Protein AF-A0A1S3X8V3-F1 (afdb_monomer)

Foldseek 3Di:
DVQADPDRLVSLLVVCVVPNQWDWDDDDPAIEIEHQALVLLCCCCPVVVVQFVAFADDDDPVPPVDPPPVPVVVVCVPVQQLVQLLVLLVVQCVVPVPLVVVQVVLLCVQVNPDPDQDDPVSLVSRQLLLLSSQLSCLQRQSPQKDKTFGQAWDAGPNDTDHHRHIYIYGLNSLSQPCVLDPVSNDRDSCVRVPLDPDDPDPPVVSVVNVVSVCSSRASQHDDPRGNPCPVVSSVVSSSVSSD

pLDDT: mean 78.42, std 15.74, range [34.38, 95.75]

Organism: Nicotiana tabacum (NCBI:txid4097)

Solvent-accessible surface area (backbone atoms only — not comparable to full-atom values): 13987 Å² total; per-residue (Å²): 120,91,77,57,58,100,50,59,60,62,26,50,43,58,46,25,76,74,72,40,43,66,42,78,46,73,62,84,96,45,60,35,38,38,39,38,41,37,69,62,48,33,47,44,57,65,78,36,33,80,41,44,64,42,67,63,83,86,78,63,84,87,72,61,77,68,80,63,66,69,62,69,60,53,52,52,63,52,53,52,39,51,50,51,38,48,53,49,40,51,53,52,35,69,76,31,63,70,56,41,54,54,44,50,54,51,47,48,68,71,68,38,94,54,101,62,81,83,47,74,73,52,57,74,73,36,64,62,56,54,17,42,54,52,43,34,33,40,72,49,33,71,64,33,65,46,68,22,14,29,69,50,69,46,73,55,98,91,40,79,43,50,51,70,37,32,35,35,39,27,46,50,35,20,37,38,33,66,92,80,32,82,66,35,90,55,95,57,35,69,73,65,72,59,85,83,79,80,66,103,55,57,71,68,57,51,50,49,50,52,52,52,46,50,48,30,52,48,70,46,52,55,72,102,68,35,49,90,54,46,67,59,50,52,51,51,52,55,52,66,76,72,108

Sequence (243 aa):
MYLLGSVLHQSFQKLALRYGPFMLIRAGASSSYIVSNGAITKEIFKTNDINFAARPEFGSSEYQITKTPCFPLWTIARTDTTSVALQWALAELLNHPKAIKKLQQEIDRIVGVKNRLAEDLDIQNLPYLQAVVKETLRLHPSLPLVFRKCREDCEINGYKILKDSRLVVNLYAVNRDSNVWADADDFVPKRYLNLNENLAIEPDELEAIKEDQNFCYMPFGGRRRGCPGAGLAAAVLHRTLVQ

Structure (mmCIF, N/CA/C/O backbone):
data_AF-A0A1S3X8V3-F1
#
_entry.id   AF-A0A1S3X8V3-F1
#
loop_
_atom_site.group_PDB
_atom_site.id
_atom_site.type_symbol
_atom_site.label_atom_id
_atom_site.label_alt_id
_atom_site.label_comp_id
_atom_site.label_asym_id
_atom_site.label_entity_id
_atom_site.label_seq_id
_atom_site.pdbx_PDB_ins_code
_atom_site.Cartn_x
_atom_site.Cartn_y
_atom_site.Cartn_z
_atom_site.occupancy
_atom_site.B_iso_or_equiv
_atom_site.auth_seq_id
_atom_site.auth_comp_id
_atom_site.auth_asym_id
_atom_site.auth_atom_id
_atom_site.pdbx_PDB_model_num
ATOM 1 N N . MET A 1 1 ? -4.986 -0.748 -27.495 1.00 51.94 1 MET A N 1
ATOM 2 C CA . MET A 1 1 ? -5.512 -0.082 -26.280 1.00 51.94 1 MET A CA 1
ATOM 3 C C . MET A 1 1 ? -6.647 -0.864 -25.594 1.00 51.94 1 MET A C 1
ATOM 5 O O . MET A 1 1 ? -7.027 -0.485 -24.502 1.00 51.94 1 MET A O 1
ATOM 9 N N . TYR A 1 2 ? -7.127 -1.987 -26.154 1.00 56.38 2 TYR A N 1
ATOM 10 C CA . TYR A 1 2 ? -8.245 -2.793 -25.619 1.00 56.38 2 TYR A CA 1
ATOM 11 C C . TYR A 1 2 ? -7.952 -3.574 -24.318 1.00 56.38 2 TYR A C 1
ATOM 13 O O . TYR A 1 2 ? -8.862 -4.142 -23.729 1.00 56.38 2 TYR A O 1
ATOM 21 N N . LEU A 1 3 ? -6.689 -3.626 -23.877 1.00 62.12 3 LEU A N 1
ATOM 22 C CA . LEU A 1 3 ? -6.262 -4.351 -22.670 1.00 62.12 3 LEU A CA 1
ATOM 23 C C . LEU A 1 3 ? -6.292 -3.496 -21.391 1.00 62.12 3 LEU A C 1
ATOM 25 O O . LEU A 1 3 ? -6.103 -4.029 -20.300 1.00 62.12 3 LEU A O 1
ATOM 29 N N . LEU A 1 4 ? -6.489 -2.180 -21.515 1.00 67.75 4 LEU A N 1
ATOM 30 C CA . LEU A 1 4 ? -6.567 -1.261 -20.381 1.00 67.75 4 LEU A CA 1
ATOM 31 C C . LEU A 1 4 ? -8.036 -0.898 -20.152 1.00 67.75 4 LEU A C 1
ATOM 33 O O . LEU A 1 4 ? -8.667 -0.307 -21.023 1.00 67.75 4 LEU A O 1
ATOM 37 N N . GLY A 1 5 ? -8.578 -1.294 -19.000 1.00 69.62 5 GLY A N 1
ATOM 38 C CA . GLY A 1 5 ? -9.917 -0.907 -18.560 1.00 69.62 5 GLY A CA 1
ATOM 39 C C . GLY A 1 5 ? -9.956 0.512 -17.984 1.00 69.62 5 GLY A C 1
ATOM 40 O O . GLY A 1 5 ? -8.964 1.239 -18.014 1.00 69.62 5 GLY A O 1
ATOM 41 N N . SER A 1 6 ? -11.097 0.889 -17.399 1.00 70.62 6 SER A N 1
ATOM 42 C CA . SER A 1 6 ? -11.305 2.205 -16.765 1.00 70.62 6 SER A CA 1
ATOM 43 C C . SER A 1 6 ? -10.363 2.474 -15.586 1.00 70.62 6 SER A C 1
ATOM 45 O O . SER A 1 6 ? -10.045 3.624 -15.295 1.00 70.62 6 SER A O 1
ATOM 47 N N . VAL A 1 7 ? -9.883 1.414 -14.928 1.00 83.06 7 VAL A N 1
ATOM 48 C CA . VAL A 1 7 ? -8.973 1.492 -13.783 1.00 83.06 7 VAL A CA 1
ATOM 49 C C . VAL A 1 7 ? -7.609 0.902 -14.155 1.00 83.06 7 VAL A C 1
ATOM 51 O O . VAL A 1 7 ? -7.450 -0.314 -14.318 1.00 83.06 7 VAL A O 1
ATOM 54 N N . LEU A 1 8 ? -6.598 1.770 -14.281 1.00 84.56 8 LEU A N 1
ATOM 55 C CA . LEU A 1 8 ? -5.267 1.395 -14.781 1.00 84.56 8 LEU A CA 1
ATOM 56 C C . LEU A 1 8 ? -4.536 0.392 -13.879 1.00 84.56 8 LEU A C 1
ATOM 58 O O . LEU A 1 8 ? -4.004 -0.593 -14.381 1.00 84.56 8 LEU A O 1
ATOM 62 N N . HIS A 1 9 ? -4.535 0.593 -12.559 1.00 86.00 9 HIS A N 1
ATOM 63 C CA . HIS A 1 9 ? -3.802 -0.279 -11.630 1.00 86.00 9 HIS A CA 1
ATOM 64 C C . HIS A 1 9 ? -4.358 -1.711 -11.582 1.00 86.00 9 HIS A C 1
ATOM 66 O O . HIS A 1 9 ? -3.588 -2.670 -11.557 1.00 86.00 9 HIS A O 1
ATOM 72 N N . GLN A 1 10 ? -5.683 -1.872 -11.666 1.00 89.00 10 GLN A N 1
ATOM 73 C CA . GLN A 1 10 ? -6.326 -3.187 -11.767 1.00 89.00 10 GLN A CA 1
ATOM 74 C C . GLN A 1 10 ? -6.045 -3.847 -13.120 1.00 89.00 10 GLN A C 1
ATOM 76 O O . GLN A 1 10 ? -5.829 -5.053 -13.194 1.00 89.00 10 GLN A O 1
ATOM 81 N N . SER A 1 11 ? -6.011 -3.060 -14.198 1.00 88.06 11 SER A N 1
ATOM 82 C CA . SER A 1 11 ? -5.664 -3.568 -15.530 1.00 88.06 11 SER A CA 1
ATOM 83 C C . SER A 1 11 ? -4.220 -4.069 -15.571 1.00 88.06 11 SER A C 1
ATOM 85 O O . SER A 1 11 ? -3.959 -5.159 -16.073 1.00 88.06 11 SER A O 1
ATOM 87 N N . PHE A 1 12 ? -3.286 -3.319 -14.980 1.00 89.56 12 PHE A N 1
ATOM 88 C CA . PHE A 1 12 ? -1.898 -3.752 -14.835 1.00 89.56 12 PHE A CA 1
ATOM 89 C C . PHE A 1 12 ? -1.764 -4.997 -13.966 1.00 89.56 12 PHE A C 1
ATOM 91 O O . PHE A 1 12 ? -0.987 -5.871 -14.328 1.00 89.56 12 PHE A O 1
ATOM 98 N N . GLN A 1 13 ? -2.556 -5.130 -12.897 1.00 87.94 13 GLN A N 1
ATOM 99 C CA . GLN A 1 13 ? -2.567 -6.354 -12.095 1.00 87.94 13 GLN A CA 1
ATOM 100 C C . GLN A 1 13 ? -3.059 -7.565 -12.900 1.00 87.94 13 GLN A C 1
ATOM 102 O O . GLN A 1 13 ? -2.424 -8.615 -12.896 1.00 87.94 13 GLN A O 1
ATOM 107 N N . LYS A 1 14 ? -4.145 -7.420 -13.670 1.00 88.31 14 LYS A N 1
ATOM 108 C CA . LYS A 1 14 ? -4.643 -8.490 -14.557 1.00 88.31 14 LYS A CA 1
ATOM 109 C C . LYS A 1 14 ? -3.610 -8.901 -15.607 1.00 88.31 14 LYS A C 1
ATOM 111 O O . LYS A 1 14 ? -3.472 -10.080 -15.916 1.00 88.31 14 LYS A O 1
ATOM 116 N N . LEU A 1 15 ? -2.885 -7.931 -16.160 1.00 88.38 15 LEU A N 1
ATOM 117 C CA . LEU A 1 15 ? -1.805 -8.189 -17.108 1.00 88.38 15 LEU A CA 1
ATOM 118 C C . LEU A 1 15 ? -0.600 -8.854 -16.435 1.00 88.38 15 LEU A C 1
ATOM 120 O O . LEU A 1 15 ? -0.042 -9.781 -17.016 1.00 88.38 15 LEU A O 1
ATOM 124 N N . ALA A 1 16 ? -0.251 -8.448 -15.213 1.00 88.62 16 ALA A N 1
ATOM 125 C CA . ALA A 1 16 ? 0.820 -9.058 -14.432 1.00 88.62 16 ALA A CA 1
ATOM 126 C C . ALA A 1 16 ? 0.554 -10.546 -14.157 1.00 88.62 16 ALA A C 1
ATOM 128 O O . ALA A 1 16 ? 1.454 -11.369 -14.297 1.00 88.62 16 ALA A O 1
ATOM 129 N N . LEU A 1 17 ? -0.699 -10.911 -13.868 1.00 87.31 17 LEU A N 1
ATOM 130 C CA . LEU A 1 17 ? -1.106 -12.311 -13.704 1.00 87.31 17 LEU A CA 1
ATOM 131 C C . LEU A 1 17 ? -0.986 -13.135 -14.999 1.00 87.31 17 LEU A C 1
ATOM 133 O O . LEU A 1 17 ? -0.823 -14.349 -14.933 1.00 87.31 17 LEU A O 1
ATOM 137 N N . ARG A 1 18 ? -1.065 -12.501 -16.178 1.00 88.12 18 ARG A N 1
ATOM 138 C CA . ARG A 1 18 ? -1.019 -13.190 -17.480 1.00 88.12 18 ARG A CA 1
ATOM 139 C C . ARG A 1 18 ? 0.381 -13.264 -18.090 1.00 88.12 18 ARG A C 1
ATOM 141 O O . ARG A 1 18 ? 0.707 -14.265 -18.718 1.00 88.12 18 ARG A O 1
ATOM 148 N N . TYR A 1 19 ? 1.164 -12.196 -17.970 1.00 87.56 19 TYR A N 1
ATOM 149 C CA . TYR A 1 19 ? 2.459 -12.039 -18.644 1.00 87.56 19 TYR A CA 1
ATOM 150 C C . TYR A 1 19 ? 3.653 -12.036 -17.683 1.00 87.56 19 TYR A C 1
ATOM 152 O O . TYR A 1 19 ? 4.794 -12.049 -18.135 1.00 87.56 19 TYR A O 1
ATOM 160 N N . GLY A 1 20 ? 3.398 -12.037 -16.375 1.00 88.25 20 GLY A N 1
ATOM 161 C CA . GLY A 1 20 ? 4.413 -11.963 -15.335 1.00 88.25 20 GLY A CA 1
ATOM 162 C C . GLY A 1 20 ? 4.463 -10.592 -14.647 1.00 88.25 20 GLY A C 1
ATOM 163 O O . GLY A 1 20 ? 4.024 -9.580 -15.200 1.00 88.25 20 GLY A O 1
ATOM 164 N N . PRO A 1 21 ? 5.008 -10.533 -13.420 1.00 86.25 21 PRO A N 1
ATOM 165 C CA . PRO A 1 21 ? 4.928 -9.347 -12.569 1.00 86.25 21 PRO A CA 1
ATOM 166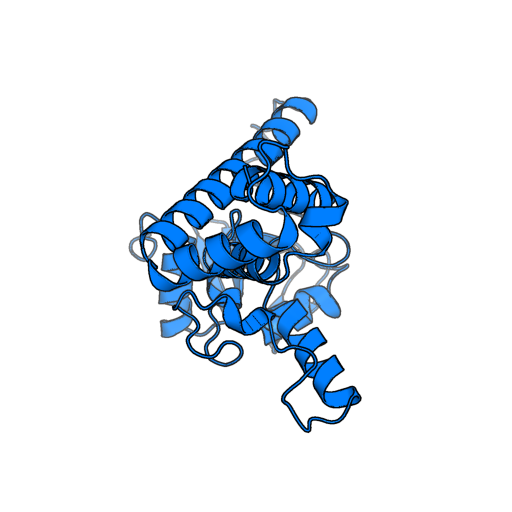 C C . PRO A 1 21 ? 5.877 -8.207 -12.959 1.00 86.25 21 PRO A C 1
ATOM 168 O O . PRO A 1 21 ? 5.752 -7.103 -12.423 1.00 86.25 21 PRO A O 1
ATOM 171 N N . PHE A 1 22 ? 6.817 -8.463 -13.869 1.00 90.12 22 PHE A N 1
ATOM 172 C CA . PHE A 1 22 ? 7.683 -7.459 -14.471 1.00 90.12 22 PHE A CA 1
ATOM 173 C C . PHE A 1 22 ? 7.534 -7.521 -15.985 1.00 90.12 22 PHE A C 1
ATOM 175 O O . PHE A 1 22 ? 7.884 -8.522 -16.606 1.00 90.12 22 PHE A O 1
ATOM 182 N N . MET A 1 23 ? 6.977 -6.467 -16.575 1.00 90.62 23 MET A N 1
ATOM 183 C CA . MET A 1 23 ? 6.656 -6.445 -18.002 1.00 90.62 23 MET A CA 1
ATOM 184 C C . MET A 1 23 ? 6.886 -5.067 -18.611 1.00 90.62 23 MET A C 1
ATOM 186 O O . MET A 1 23 ? 6.734 -4.041 -17.948 1.00 90.62 23 MET A O 1
ATOM 190 N N . LEU A 1 24 ? 7.206 -5.038 -19.902 1.00 88.44 24 LEU A N 1
ATOM 191 C CA . LEU A 1 24 ? 7.303 -3.807 -20.675 1.00 88.44 24 LEU A CA 1
ATOM 192 C C . LEU A 1 24 ? 5.991 -3.560 -21.425 1.00 88.44 24 LEU A C 1
ATOM 194 O O . LEU A 1 24 ? 5.581 -4.368 -22.255 1.00 88.44 24 LEU A O 1
ATOM 198 N N . ILE A 1 25 ? 5.363 -2.409 -21.183 1.00 87.12 25 ILE A N 1
ATOM 199 C CA . ILE A 1 25 ? 4.205 -1.952 -21.954 1.00 87.12 25 ILE A CA 1
ATOM 200 C C . ILE A 1 25 ? 4.603 -0.778 -22.840 1.00 87.12 25 ILE A C 1
ATOM 202 O O . ILE A 1 25 ? 5.182 0.211 -22.390 1.00 87.12 25 ILE A O 1
ATOM 206 N N . ARG A 1 26 ? 4.232 -0.874 -24.119 1.00 81.12 26 ARG A N 1
ATOM 207 C CA . ARG A 1 26 ? 4.343 0.218 -25.089 1.00 81.12 26 ARG A CA 1
ATOM 208 C C . ARG A 1 26 ? 2.971 0.863 -25.255 1.00 81.12 26 ARG A C 1
ATOM 210 O O . ARG A 1 26 ? 2.029 0.226 -25.724 1.00 81.12 26 ARG A O 1
ATOM 217 N N . ALA A 1 27 ? 2.857 2.120 -24.846 1.00 71.31 27 ALA A N 1
ATOM 218 C CA . ALA A 1 27 ? 1.667 2.944 -25.005 1.00 71.31 27 ALA A CA 1
ATOM 219 C C . ALA A 1 27 ? 1.985 4.078 -25.991 1.00 71.31 27 ALA A C 1
ATOM 221 O O . ALA A 1 27 ? 2.546 5.113 -25.622 1.00 71.31 27 ALA A O 1
ATOM 222 N N . GLY A 1 28 ? 1.670 3.856 -27.270 1.00 73.19 28 GLY A N 1
ATOM 223 C CA . GLY A 1 28 ? 2.046 4.769 -28.353 1.00 73.19 28 GLY A CA 1
ATOM 224 C C . GLY A 1 28 ? 3.568 4.881 -28.490 1.00 73.19 28 GLY A C 1
ATOM 225 O O . GLY A 1 28 ? 4.260 3.868 -28.549 1.00 73.19 28 GLY A O 1
ATOM 226 N N . ALA A 1 29 ? 4.088 6.112 -28.504 1.00 69.06 29 ALA A N 1
ATOM 227 C CA . ALA A 1 29 ? 5.526 6.392 -28.589 1.00 69.06 29 ALA A CA 1
ATOM 228 C C . ALA A 1 29 ? 6.281 6.206 -27.256 1.00 69.06 29 ALA A C 1
ATOM 230 O O . ALA A 1 29 ? 7.505 6.285 -27.217 1.00 69.06 29 ALA A O 1
ATOM 231 N N . SER A 1 30 ? 5.569 5.977 -26.148 1.00 69.56 30 SER A N 1
ATOM 232 C CA . SER A 1 30 ? 6.168 5.813 -24.823 1.00 69.56 30 SER A CA 1
ATOM 233 C C . SER A 1 30 ? 6.249 4.340 -24.430 1.00 69.56 30 SER A C 1
ATOM 235 O O . SER A 1 30 ? 5.272 3.603 -24.552 1.00 69.56 30 SER A O 1
ATOM 237 N N . SER A 1 31 ? 7.402 3.919 -23.913 1.00 80.50 31 SER A N 1
ATOM 238 C CA . SER A 1 31 ? 7.597 2.585 -23.331 1.00 80.50 31 SER A CA 1
ATOM 239 C C . SER A 1 31 ? 7.782 2.718 -21.819 1.00 80.50 31 SER A C 1
ATOM 241 O O . SER A 1 31 ? 8.529 3.587 -21.365 1.00 80.50 31 SER A O 1
ATOM 243 N N . SER A 1 32 ? 7.084 1.883 -21.052 1.00 87.50 32 SER A N 1
ATOM 244 C CA . SER A 1 32 ? 7.118 1.885 -19.591 1.00 87.50 32 SER A CA 1
ATOM 245 C C . SER A 1 32 ? 7.248 0.461 -19.061 1.00 87.50 32 SER A C 1
ATOM 247 O O . SER A 1 32 ? 6.487 -0.421 -19.457 1.00 87.50 32 SER A O 1
ATOM 249 N N . TYR A 1 33 ? 8.174 0.251 -18.133 1.00 90.62 33 TYR A N 1
ATOM 250 C CA . TYR A 1 33 ? 8.280 -0.981 -17.359 1.00 90.62 33 TYR A CA 1
ATOM 251 C C . TYR A 1 33 ? 7.273 -0.948 -16.215 1.00 90.62 33 TYR A C 1
ATOM 253 O O . TYR A 1 33 ? 7.178 0.052 -15.506 1.00 90.62 33 TYR A O 1
ATOM 261 N N . ILE A 1 34 ? 6.518 -2.022 -16.035 1.00 91.25 34 ILE A N 1
ATOM 262 C CA . ILE A 1 34 ? 5.542 -2.170 -14.960 1.00 91.25 34 ILE A CA 1
ATOM 263 C C . ILE A 1 34 ? 6.048 -3.216 -13.986 1.00 91.25 34 ILE A C 1
ATOM 265 O O . ILE A 1 34 ? 6.407 -4.320 -14.389 1.00 91.25 34 ILE A O 1
ATOM 269 N N . VAL A 1 35 ? 6.036 -2.853 -12.709 1.00 90.50 35 VAL A N 1
ATOM 270 C CA . VAL A 1 35 ? 6.466 -3.686 -11.588 1.00 90.50 35 VAL A CA 1
ATOM 271 C C . VAL A 1 35 ? 5.259 -3.925 -10.697 1.00 90.50 35 VAL A C 1
ATOM 273 O O . VAL A 1 35 ? 4.663 -2.970 -10.203 1.00 90.50 35 VAL A O 1
ATOM 276 N N . SER A 1 36 ? 4.893 -5.186 -10.497 1.00 89.44 36 SER A N 1
ATOM 277 C CA . SER A 1 36 ? 3.747 -5.595 -9.671 1.00 89.44 36 SER A CA 1
ATOM 278 C C . SER A 1 36 ? 4.121 -6.644 -8.613 1.00 89.44 36 SER A C 1
ATOM 280 O O . SER A 1 36 ? 3.243 -7.332 -8.114 1.00 89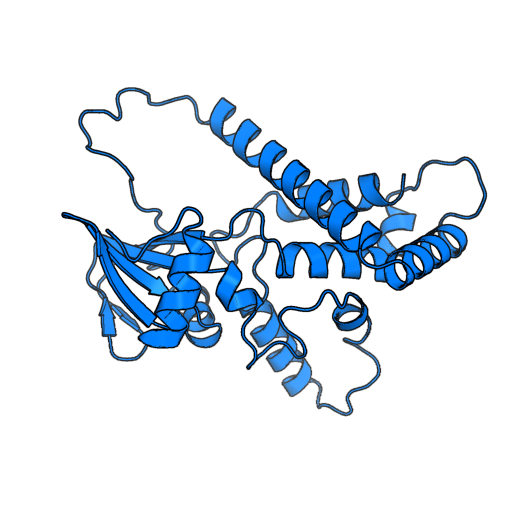.44 36 SER A O 1
ATOM 282 N N . ASN A 1 37 ? 5.409 -6.785 -8.275 1.00 86.81 37 ASN A N 1
ATOM 283 C CA . ASN A 1 37 ? 5.904 -7.752 -7.286 1.00 86.81 37 ASN A CA 1
ATOM 284 C C . ASN A 1 37 ? 6.758 -7.079 -6.201 1.00 86.81 37 ASN A C 1
ATOM 286 O O . ASN A 1 37 ? 7.515 -6.144 -6.488 1.00 86.81 37 ASN A O 1
ATOM 290 N N . GLY A 1 38 ? 6.626 -7.565 -4.963 1.00 80.69 38 GLY A N 1
ATOM 291 C CA . GLY A 1 38 ? 7.307 -7.019 -3.787 1.00 80.69 38 GLY A CA 1
ATOM 292 C C . GLY A 1 38 ? 8.833 -7.139 -3.821 1.00 80.69 38 GLY A C 1
ATOM 293 O O . GLY A 1 38 ? 9.520 -6.169 -3.507 1.00 80.69 38 GLY A O 1
ATOM 294 N N . ALA A 1 39 ? 9.381 -8.266 -4.286 1.00 82.38 39 ALA A N 1
ATOM 295 C CA . ALA A 1 39 ? 10.828 -8.500 -4.330 1.00 82.38 39 ALA A CA 1
ATOM 296 C C . ALA A 1 39 ? 11.539 -7.560 -5.319 1.00 82.38 39 ALA A C 1
ATOM 298 O O . ALA A 1 39 ? 12.535 -6.923 -4.977 1.00 82.38 39 ALA A O 1
ATOM 299 N N . ILE A 1 40 ? 10.973 -7.383 -6.516 1.00 84.81 40 ILE A N 1
ATOM 300 C CA . ILE A 1 40 ? 11.517 -6.451 -7.520 1.00 84.81 40 ILE A CA 1
ATOM 301 C C . ILE A 1 40 ? 11.371 -5.004 -7.028 1.00 84.81 40 ILE A C 1
ATOM 303 O O . ILE A 1 40 ? 12.279 -4.186 -7.163 1.00 84.81 40 ILE A O 1
ATOM 307 N N . THR A 1 41 ? 10.241 -4.684 -6.392 1.00 83.88 41 THR A N 1
ATOM 308 C CA . THR A 1 41 ? 10.008 -3.366 -5.781 1.00 83.88 41 THR A CA 1
ATOM 309 C C . THR A 1 41 ? 11.032 -3.067 -4.679 1.00 83.88 41 THR A C 1
ATOM 311 O O . THR A 1 41 ? 11.548 -1.947 -4.606 1.00 83.88 41 THR A O 1
ATOM 314 N N . LYS A 1 42 ? 11.389 -4.071 -3.867 1.00 82.62 42 LYS A N 1
ATOM 315 C CA . LYS A 1 42 ? 12.464 -3.991 -2.872 1.00 82.62 42 LYS A CA 1
ATOM 316 C C . LYS A 1 42 ? 13.807 -3.706 -3.534 1.00 82.62 42 LYS A C 1
ATOM 318 O O . LYS A 1 42 ? 14.495 -2.792 -3.096 1.00 82.62 42 LYS A O 1
ATOM 323 N N . GLU A 1 43 ? 14.166 -4.410 -4.601 1.00 84.62 43 GLU A N 1
ATOM 324 C CA . GLU A 1 43 ? 15.417 -4.173 -5.336 1.00 84.62 43 GLU A CA 1
ATOM 325 C C . GLU A 1 43 ? 15.498 -2.739 -5.895 1.00 84.62 43 GLU A C 1
ATOM 327 O O . GLU A 1 43 ? 16.501 -2.042 -5.713 1.00 84.62 43 GLU A O 1
ATOM 332 N N . ILE A 1 44 ? 14.409 -2.251 -6.499 1.00 84.12 44 ILE A N 1
ATOM 333 C CA . ILE A 1 44 ? 14.316 -0.895 -7.058 1.00 84.12 44 ILE A CA 1
ATOM 334 C C . ILE A 1 44 ? 14.506 0.169 -5.977 1.00 84.12 44 ILE A C 1
ATOM 336 O O . ILE A 1 44 ? 15.302 1.090 -6.155 1.00 84.12 44 ILE A O 1
ATOM 340 N N . PHE A 1 45 ? 13.773 0.070 -4.865 1.00 80.81 45 PHE A N 1
ATOM 341 C CA . PHE A 1 45 ? 13.778 1.104 -3.828 1.00 80.81 45 PHE A CA 1
ATOM 342 C C . PHE A 1 45 ? 14.868 0.926 -2.768 1.00 80.81 45 PHE A C 1
ATOM 344 O O . PHE A 1 45 ? 15.135 1.872 -2.036 1.00 80.81 45 PHE A O 1
ATOM 351 N N . LYS A 1 46 ? 15.497 -0.247 -2.634 1.00 80.75 46 LYS A N 1
ATOM 352 C CA . LYS A 1 46 ? 16.610 -0.473 -1.695 1.00 80.75 46 LYS A CA 1
ATOM 353 C C . LYS A 1 46 ? 17.951 -0.276 -2.392 1.00 80.75 46 LYS A C 1
ATOM 355 O O . LYS A 1 46 ? 18.729 0.569 -1.961 1.00 80.75 46 LYS A O 1
ATOM 360 N N . THR A 1 47 ? 18.193 -1.016 -3.470 1.00 82.81 47 THR A N 1
ATOM 361 C CA . THR A 1 47 ? 19.496 -1.064 -4.147 1.00 82.81 47 THR A CA 1
ATOM 362 C C . THR A 1 47 ? 19.650 0.081 -5.142 1.00 82.81 47 THR A C 1
ATOM 364 O O . THR A 1 47 ? 20.688 0.735 -5.182 1.00 82.81 47 THR A O 1
ATOM 367 N N . ASN A 1 48 ? 18.594 0.384 -5.900 1.00 82.25 48 ASN A N 1
ATOM 368 C CA . ASN A 1 48 ? 18.642 1.345 -7.004 1.00 82.25 48 ASN A CA 1
ATOM 369 C C . ASN A 1 48 ? 17.904 2.674 -6.721 1.00 82.25 48 ASN A C 1
ATOM 371 O O . ASN A 1 48 ? 17.574 3.408 -7.655 1.00 82.25 48 ASN A O 1
ATOM 375 N N . ASP A 1 49 ? 17.675 3.035 -5.450 1.00 82.19 49 ASP A N 1
ATOM 376 C CA . ASP A 1 49 ? 16.865 4.211 -5.061 1.00 82.19 49 ASP A CA 1
ATOM 377 C C . ASP A 1 49 ? 17.339 5.515 -5.725 1.00 82.19 49 ASP A C 1
ATOM 379 O O . ASP A 1 49 ? 16.534 6.318 -6.196 1.00 82.19 49 ASP A O 1
ATOM 383 N N . ILE A 1 50 ? 18.659 5.719 -5.815 1.00 84.19 50 ILE A N 1
ATOM 384 C CA . ILE A 1 50 ? 19.253 6.915 -6.435 1.00 84.19 50 ILE A CA 1
ATOM 385 C C . ILE A 1 50 ? 18.952 6.962 -7.937 1.00 84.19 50 ILE A C 1
ATOM 387 O O . ILE A 1 50 ? 18.633 8.035 -8.466 1.00 84.19 50 ILE A O 1
ATOM 391 N N . ASN A 1 51 ? 19.023 5.811 -8.608 1.00 85.69 51 ASN A N 1
ATOM 392 C CA . ASN A 1 51 ? 18.787 5.708 -10.042 1.00 85.69 51 ASN A CA 1
ATOM 393 C C . ASN A 1 51 ? 17.307 5.944 -10.383 1.00 85.69 51 ASN A C 1
ATOM 395 O O . ASN A 1 51 ? 16.986 6.602 -11.370 1.00 85.69 51 ASN A O 1
ATOM 399 N N . PHE A 1 52 ? 16.399 5.513 -9.505 1.00 84.06 52 PHE A N 1
ATOM 400 C CA . PHE A 1 52 ? 14.957 5.713 -9.654 1.00 84.06 52 PHE A CA 1
ATOM 401 C C . PHE A 1 52 ? 14.413 6.891 -8.847 1.00 84.06 52 PHE A C 1
ATOM 403 O O . PHE A 1 52 ? 13.208 6.992 -8.645 1.00 84.06 52 PHE A O 1
ATOM 410 N N . ALA A 1 53 ? 15.250 7.832 -8.409 1.00 81.25 53 ALA A N 1
ATOM 411 C CA . ALA A 1 53 ? 14.771 8.992 -7.663 1.00 81.25 53 ALA A CA 1
ATOM 412 C C . ALA A 1 53 ? 14.039 10.013 -8.554 1.00 81.25 53 ALA A C 1
ATOM 414 O O . ALA A 1 53 ? 13.329 10.874 -8.027 1.00 81.25 53 ALA A O 1
ATOM 415 N N . ALA A 1 54 ? 14.217 9.986 -9.877 1.00 81.69 54 ALA A N 1
ATOM 416 C CA . ALA A 1 54 ? 13.604 10.951 -10.790 1.00 81.69 54 ALA A CA 1
ATOM 417 C C . ALA A 1 54 ? 12.129 10.613 -11.084 1.00 81.69 54 ALA A C 1
ATOM 419 O O . ALA A 1 54 ? 11.737 9.445 -11.125 1.00 81.69 54 ALA A O 1
ATOM 420 N N . ARG A 1 55 ? 11.295 11.640 -11.299 1.00 78.00 55 ARG A N 1
ATOM 421 C CA . ARG A 1 55 ? 9.915 11.476 -11.788 1.00 78.00 55 ARG A CA 1
ATOM 422 C C . ARG A 1 55 ? 9.893 11.677 -13.305 1.00 78.00 55 ARG A C 1
ATOM 424 O O . ARG A 1 55 ? 10.607 12.553 -13.789 1.00 78.00 55 ARG A O 1
ATOM 431 N N . PRO A 1 56 ? 9.110 10.891 -14.057 1.00 75.00 56 PRO A N 1
ATOM 432 C CA . PRO A 1 56 ? 8.955 11.130 -15.479 1.00 75.00 56 PRO A CA 1
ATOM 433 C C . PRO A 1 56 ? 8.123 12.389 -15.721 1.00 75.00 56 PRO A C 1
ATOM 435 O O . PRO A 1 56 ? 7.181 12.681 -14.985 1.00 75.00 56 PRO A O 1
ATOM 438 N N . GLU A 1 57 ? 8.469 13.109 -16.778 1.00 69.88 57 GLU A N 1
ATOM 439 C CA . GLU A 1 57 ? 7.662 14.208 -17.291 1.00 69.88 57 GLU A CA 1
ATOM 440 C C . GLU A 1 57 ? 6.557 13.636 -18.184 1.00 69.88 57 GLU A C 1
ATOM 442 O O . GLU A 1 57 ? 6.814 12.807 -19.069 1.00 69.88 57 GLU A O 1
ATOM 447 N N . PHE A 1 58 ? 5.319 14.048 -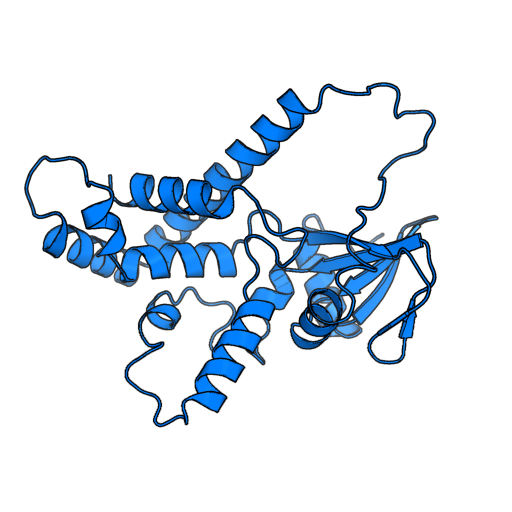17.912 1.00 62.38 58 PHE A N 1
ATOM 448 C CA . PHE A 1 58 ? 4.139 13.700 -18.696 1.00 62.38 58 PHE A CA 1
ATOM 449 C C . PHE A 1 58 ? 3.714 14.929 -19.510 1.00 62.38 58 PHE A C 1
ATOM 451 O O . PHE A 1 58 ? 3.386 15.957 -18.924 1.00 62.38 58 PHE A O 1
ATOM 458 N N . GLY A 1 59 ? 3.736 14.824 -20.843 1.00 52.81 59 GLY A N 1
ATOM 459 C CA . GLY A 1 59 ? 3.380 15.904 -21.778 1.00 52.81 59 GLY A CA 1
ATOM 460 C C . GLY A 1 59 ? 4.512 16.257 -22.751 1.00 52.81 59 GLY A C 1
ATOM 461 O O . GLY A 1 59 ? 5.661 15.880 -22.528 1.00 52.81 59 GLY A O 1
ATOM 462 N N . SER A 1 60 ? 4.187 16.945 -23.850 1.00 42.75 60 SER A N 1
ATOM 463 C CA . SER A 1 60 ? 5.179 17.561 -24.738 1.00 42.75 60 SER A CA 1
ATOM 464 C C . SER A 1 60 ? 5.690 18.866 -24.122 1.00 42.75 60 SER A C 1
ATOM 466 O O . SER A 1 60 ? 4.938 19.597 -23.474 1.00 42.75 60 SER A O 1
ATOM 468 N N . SER A 1 61 ? 6.975 19.167 -24.322 1.00 47.69 61 SER A N 1
ATOM 469 C CA . SER A 1 61 ? 7.631 20.370 -23.787 1.00 47.69 61 SER A CA 1
ATOM 470 C C . SER A 1 61 ? 6.946 21.676 -24.215 1.00 47.69 61 SER A C 1
ATOM 472 O O . SER A 1 61 ? 7.041 22.670 -23.505 1.00 47.69 61 SER A O 1
ATOM 474 N N . GLU A 1 62 ? 6.209 21.669 -25.332 1.00 44.62 62 GLU A N 1
ATOM 475 C CA . GLU A 1 62 ? 5.499 22.834 -25.881 1.00 44.62 62 GLU A CA 1
ATOM 476 C C . GLU A 1 62 ? 4.250 23.264 -25.095 1.00 44.62 62 GLU A C 1
ATOM 478 O O . GLU A 1 62 ? 3.834 24.411 -25.221 1.00 44.62 62 GLU A O 1
ATOM 483 N N . TYR A 1 63 ? 3.682 22.411 -24.232 1.00 46.72 63 TYR A N 1
ATOM 484 C CA . TYR A 1 63 ? 2.527 22.772 -23.390 1.00 46.72 63 TYR A CA 1
ATOM 485 C C . TYR A 1 63 ? 2.863 22.916 -21.897 1.00 46.72 63 TYR A C 1
ATOM 487 O O . TYR A 1 63 ? 1.965 23.122 -21.082 1.00 46.72 63 TYR A O 1
ATOM 495 N N . GLN A 1 64 ? 4.145 22.907 -21.509 1.00 45.09 64 GLN A N 1
ATOM 496 C CA . GLN A 1 64 ? 4.579 23.259 -20.145 1.00 45.09 64 GLN A CA 1
ATOM 497 C C . GLN A 1 64 ? 4.549 24.788 -19.885 1.00 45.09 64 GLN A C 1
ATOM 499 O O . GLN A 1 64 ? 5.390 25.331 -19.170 1.00 45.09 64 GLN A O 1
ATOM 504 N N . ILE A 1 65 ? 3.581 25.510 -20.466 1.00 44.25 65 ILE A N 1
ATOM 505 C CA . ILE A 1 65 ? 3.491 26.983 -20.416 1.00 44.25 65 ILE A CA 1
ATOM 506 C C . ILE A 1 65 ? 3.105 27.489 -19.019 1.00 44.25 65 ILE A C 1
ATOM 508 O O . ILE A 1 65 ? 3.428 28.619 -18.659 1.00 44.25 65 ILE A O 1
ATOM 512 N N . THR A 1 66 ? 2.517 26.657 -18.162 1.00 38.84 66 THR A N 1
ATOM 513 C CA . THR A 1 66 ? 2.384 27.009 -16.751 1.00 38.84 66 THR A CA 1
ATOM 514 C C . THR A 1 66 ? 3.511 26.359 -15.957 1.00 38.84 66 THR A C 1
ATOM 516 O O . THR A 1 66 ? 3.413 25.213 -15.517 1.00 38.84 66 THR A O 1
ATOM 519 N N . LYS A 1 67 ? 4.548 27.149 -15.649 1.00 46.94 67 LYS A N 1
ATOM 520 C CA . LYS A 1 67 ? 5.211 27.067 -14.337 1.00 46.94 67 LYS A CA 1
ATOM 521 C C . LYS A 1 67 ? 4.156 27.394 -13.273 1.00 46.94 67 LYS A C 1
ATOM 523 O O . LYS A 1 67 ? 4.183 28.465 -12.674 1.00 46.94 67 LYS A O 1
ATOM 528 N N . THR A 1 68 ? 3.155 26.530 -13.111 1.00 44.62 68 THR A N 1
ATOM 529 C CA . THR A 1 68 ? 2.112 26.701 -12.107 1.00 44.62 68 THR A CA 1
ATOM 530 C C . THR A 1 68 ? 2.849 26.774 -10.780 1.00 44.62 68 THR A C 1
ATOM 532 O O . THR A 1 68 ? 3.664 25.880 -10.517 1.00 44.62 68 THR A O 1
ATOM 535 N N . PRO A 1 69 ? 2.658 27.829 -9.966 1.00 43.84 69 PRO A N 1
ATOM 536 C CA . PRO A 1 69 ? 3.299 27.885 -8.667 1.00 43.84 69 PRO A CA 1
ATOM 537 C C . PRO A 1 69 ? 3.005 26.564 -7.959 1.00 43.84 69 PRO A C 1
ATOM 539 O O . PRO A 1 69 ? 1.883 26.064 -7.976 1.00 43.84 69 PRO A O 1
ATOM 542 N N . CYS A 1 70 ? 4.045 25.960 -7.393 1.00 52.00 70 CYS A N 1
ATOM 543 C CA . CYS A 1 70 ? 4.006 24.638 -6.762 1.00 52.00 70 CYS A CA 1
ATOM 544 C C . CYS A 1 70 ? 2.917 24.529 -5.666 1.00 52.00 70 CYS A C 1
ATOM 546 O O . CYS A 1 70 ? 2.498 23.443 -5.274 1.00 52.00 70 CYS A O 1
ATOM 548 N N . PHE A 1 71 ? 2.447 25.685 -5.190 1.00 44.25 71 PHE A N 1
ATOM 549 C CA . PHE A 1 71 ? 1.569 25.871 -4.049 1.00 44.25 71 PHE A CA 1
ATOM 550 C C . PHE A 1 71 ? 0.162 25.249 -4.218 1.00 44.25 71 PHE A C 1
ATOM 552 O O . PHE A 1 71 ? -0.164 24.368 -3.423 1.00 44.25 71 PHE A O 1
ATOM 559 N N . PRO A 1 72 ? -0.656 25.584 -5.241 1.00 49.06 72 PRO A N 1
ATOM 560 C CA . PRO A 1 72 ? -1.961 24.942 -5.464 1.00 49.06 72 PRO A CA 1
ATOM 561 C C . PRO A 1 72 ? -1.896 23.439 -5.784 1.00 49.06 72 PRO A C 1
ATOM 563 O O . PRO A 1 72 ? -2.811 22.702 -5.430 1.00 49.06 72 PRO A O 1
ATOM 566 N N . LEU A 1 73 ? -0.824 22.939 -6.410 1.00 50.88 73 LEU A N 1
ATOM 567 C CA . LEU A 1 73 ? -0.695 21.500 -6.686 1.00 50.88 73 LEU A CA 1
ATOM 568 C C . LEU A 1 73 ? -0.412 20.695 -5.403 1.00 50.88 73 LEU A C 1
ATOM 570 O O . LEU A 1 73 ? -0.887 19.571 -5.254 1.00 50.88 73 LEU A O 1
ATOM 574 N N . TRP A 1 74 ? 0.345 21.264 -4.460 1.00 50.25 74 TRP A N 1
ATOM 575 C CA . TRP A 1 74 ? 0.649 20.620 -3.178 1.00 50.25 74 TRP A CA 1
ATOM 576 C C . TRP A 1 74 ? -0.539 20.565 -2.222 1.00 50.25 74 TRP A C 1
ATOM 578 O O . TRP A 1 74 ? -0.636 19.611 -1.449 1.00 50.25 74 TRP A O 1
ATOM 588 N N . THR A 1 75 ? -1.430 21.558 -2.251 1.00 51.09 75 THR A N 1
ATOM 589 C CA . THR A 1 75 ? -2.641 21.544 -1.419 1.00 51.09 75 THR A CA 1
ATOM 590 C C . THR A 1 75 ? -3.623 20.483 -1.905 1.00 51.09 75 THR A C 1
ATOM 592 O O . THR A 1 75 ? -4.063 19.674 -1.094 1.00 51.09 75 THR A O 1
ATOM 595 N N . ILE A 1 76 ? -3.860 20.401 -3.218 1.00 51.47 76 ILE A N 1
ATOM 596 C CA . ILE A 1 76 ? -4.736 19.388 -3.832 1.00 51.47 76 ILE A CA 1
ATOM 597 C C . ILE A 1 76 ? -4.183 17.973 -3.600 1.00 51.47 76 ILE A C 1
ATOM 599 O O . ILE A 1 76 ? -4.900 17.088 -3.140 1.00 51.47 76 ILE A O 1
ATOM 603 N N . ALA A 1 77 ? -2.874 17.765 -3.798 1.00 59.91 77 ALA A N 1
ATOM 604 C CA . ALA A 1 77 ? -2.241 16.469 -3.531 1.00 59.91 77 ALA A CA 1
ATOM 605 C C . ALA A 1 77 ? -2.356 16.025 -2.055 1.00 59.91 77 ALA A C 1
ATOM 607 O O . ALA A 1 77 ? -2.332 14.826 -1.763 1.00 59.91 77 ALA A O 1
ATOM 608 N N . ARG A 1 78 ? -2.473 16.977 -1.117 1.00 60.28 78 ARG A N 1
ATOM 609 C CA . ARG A 1 78 ? -2.585 16.705 0.322 1.00 60.28 78 ARG A CA 1
ATOM 610 C C . ARG A 1 78 ? -4.012 16.359 0.740 1.00 60.28 78 ARG A C 1
ATOM 612 O O . ARG A 1 78 ? -4.184 15.395 1.474 1.00 60.28 78 ARG A O 1
ATOM 619 N N . THR A 1 79 ? -5.010 17.131 0.315 1.00 66.00 79 THR A N 1
ATOM 620 C CA . THR A 1 79 ? -6.393 16.963 0.793 1.00 66.00 79 THR A CA 1
ATOM 621 C C . THR A 1 79 ? -7.093 15.771 0.159 1.00 66.00 79 THR A C 1
ATOM 623 O O . THR A 1 79 ? -7.809 15.044 0.849 1.00 66.00 79 THR A O 1
ATOM 626 N N . ASP A 1 80 ? -6.849 15.519 -1.128 1.00 75.25 80 ASP A N 1
ATOM 627 C CA . ASP A 1 80 ? -7.532 14.433 -1.834 1.00 75.25 80 ASP A CA 1
ATOM 628 C C . ASP A 1 80 ? -7.086 13.066 -1.308 1.00 75.25 80 ASP A C 1
ATOM 630 O O . ASP A 1 80 ? -7.903 12.164 -1.139 1.00 75.25 80 ASP A O 1
ATOM 634 N N . THR A 1 81 ? -5.804 12.912 -0.960 1.00 82.75 81 THR A N 1
ATOM 635 C CA . THR A 1 81 ? -5.277 11.622 -0.492 1.00 82.75 81 THR A CA 1
ATOM 636 C C . THR A 1 81 ? -5.806 11.223 0.883 1.00 82.75 81 THR A C 1
ATOM 638 O O . THR A 1 81 ? -6.120 10.045 1.069 1.00 82.75 81 THR A O 1
ATOM 641 N N . THR A 1 82 ? -5.949 12.169 1.822 1.00 86.06 82 THR A N 1
ATOM 642 C CA . THR A 1 82 ? -6.534 11.901 3.148 1.00 86.06 82 THR A CA 1
ATOM 643 C C . THR A 1 82 ? -8.040 11.684 3.071 1.00 86.06 82 THR A C 1
ATOM 645 O O . THR A 1 82 ? -8.545 10.786 3.738 1.00 86.06 82 THR A O 1
ATOM 648 N N . SER A 1 83 ? -8.748 12.452 2.234 1.00 88.19 83 SER A N 1
ATOM 649 C CA . SER A 1 83 ? -10.189 12.277 2.010 1.00 88.19 83 SER A CA 1
ATOM 650 C C . SER A 1 83 ? -10.503 10.887 1.446 1.00 88.19 83 SER A C 1
ATOM 652 O O . SER A 1 83 ? -11.316 10.161 2.014 1.00 88.19 83 SER A O 1
ATOM 654 N N . VAL A 1 84 ? -9.783 10.461 0.400 1.00 89.69 84 VAL A N 1
ATOM 655 C CA . VAL A 1 84 ? -9.933 9.120 -0.193 1.00 89.69 84 VAL A CA 1
ATOM 656 C C . VAL A 1 84 ? -9.601 8.021 0.818 1.00 89.69 84 VAL A C 1
ATOM 658 O O . VAL A 1 84 ? -10.345 7.050 0.930 1.00 89.69 84 VAL A O 1
ATOM 661 N N . ALA A 1 85 ? -8.521 8.170 1.593 1.00 90.31 85 ALA A N 1
ATOM 662 C CA . ALA A 1 85 ? -8.163 7.190 2.619 1.00 90.31 85 ALA A CA 1
ATOM 663 C C . ALA A 1 85 ? -9.243 7.064 3.708 1.00 90.31 85 ALA A C 1
ATOM 665 O O . ALA A 1 85 ? -9.559 5.952 4.126 1.00 90.31 85 ALA A O 1
ATOM 666 N N . LEU A 1 86 ? -9.844 8.180 4.135 1.00 92.50 86 LEU A N 1
ATOM 667 C CA . LEU A 1 86 ? -10.935 8.178 5.110 1.00 92.50 86 LEU A CA 1
ATOM 668 C C . LEU A 1 86 ? -12.205 7.531 4.542 1.00 92.50 86 LEU A C 1
ATOM 670 O O . LEU A 1 86 ? -12.836 6.732 5.229 1.00 92.50 86 LEU A O 1
ATOM 674 N N . GLN A 1 87 ? -12.561 7.837 3.291 1.00 93.44 87 GLN A N 1
ATOM 675 C CA . GLN A 1 87 ? -13.705 7.220 2.611 1.00 93.44 87 GLN A CA 1
ATOM 676 C C . GLN A 1 87 ? -13.575 5.696 2.582 1.00 93.44 87 GLN A C 1
ATOM 678 O O . GLN A 1 87 ? -14.517 4.997 2.953 1.00 93.44 87 GLN A O 1
ATOM 683 N N . TRP A 1 88 ? -12.401 5.182 2.207 1.00 95.00 88 TRP A N 1
ATOM 684 C CA . TRP A 1 88 ? -12.141 3.744 2.222 1.00 95.00 88 TRP A CA 1
ATOM 685 C C . TRP A 1 88 ? -12.114 3.164 3.636 1.00 95.00 88 TRP A C 1
ATOM 687 O O . TRP A 1 88 ? -12.674 2.093 3.841 1.00 95.00 88 TRP A O 1
ATOM 697 N N . ALA A 1 89 ? -11.543 3.867 4.620 1.00 94.69 89 ALA A N 1
ATOM 698 C CA . ALA A 1 89 ? -11.540 3.406 6.011 1.00 94.69 89 ALA A CA 1
ATOM 699 C C . ALA A 1 89 ? -12.970 3.217 6.534 1.00 94.69 89 ALA A C 1
ATOM 701 O O . ALA A 1 89 ? -13.299 2.177 7.101 1.00 94.69 89 ALA A O 1
ATOM 702 N N . LEU A 1 90 ? -13.836 4.206 6.301 1.00 94.56 90 LEU A N 1
ATOM 703 C CA . LEU A 1 90 ? -15.243 4.141 6.685 1.00 94.56 90 LEU A CA 1
ATOM 704 C C . LEU A 1 90 ? -15.983 3.042 5.915 1.00 94.56 90 LEU A C 1
ATOM 706 O O . LEU A 1 90 ? -16.720 2.273 6.526 1.00 94.56 90 LEU A O 1
ATOM 710 N N . ALA A 1 91 ? -15.762 2.925 4.603 1.00 95.75 91 ALA A N 1
ATOM 711 C CA . ALA A 1 91 ? -16.378 1.879 3.789 1.00 95.75 91 ALA A CA 1
ATOM 712 C C . ALA A 1 91 ? -16.007 0.471 4.289 1.00 95.75 91 ALA A C 1
ATOM 714 O O . ALA A 1 91 ? -16.887 -0.371 4.465 1.00 95.75 91 ALA A O 1
ATOM 715 N N . GLU A 1 92 ? -14.730 0.225 4.587 1.00 95.50 92 GLU A N 1
ATOM 716 C CA . GLU A 1 92 ? -14.270 -1.062 5.113 1.00 95.50 92 GLU A CA 1
ATOM 717 C C . GLU A 1 92 ? -14.833 -1.353 6.505 1.00 95.50 92 GLU A C 1
ATOM 719 O O . GLU A 1 92 ? -15.287 -2.467 6.767 1.00 95.50 92 GLU A O 1
ATOM 724 N N . LEU A 1 93 ? -14.883 -0.360 7.396 1.00 94.75 93 LEU A N 1
ATOM 725 C CA . LEU A 1 93 ? -15.461 -0.531 8.730 1.00 94.75 93 LEU A CA 1
ATOM 726 C C . LEU A 1 93 ? -16.964 -0.837 8.684 1.00 94.75 93 LEU A C 1
ATOM 728 O O . LEU A 1 93 ? -17.428 -1.711 9.420 1.00 94.75 93 LEU A O 1
ATOM 732 N N . LEU A 1 94 ? -17.717 -0.161 7.812 1.00 94.75 94 LEU A N 1
ATOM 733 C CA . LEU A 1 94 ? -19.152 -0.400 7.626 1.00 94.75 94 LEU A CA 1
ATOM 734 C C . LEU A 1 94 ? -19.429 -1.787 7.031 1.00 94.75 94 LEU A C 1
ATOM 736 O O . LEU A 1 94 ? -20.374 -2.456 7.449 1.00 94.75 94 LEU A O 1
ATOM 740 N N . ASN A 1 95 ? -18.572 -2.250 6.119 1.00 95.62 95 ASN A N 1
ATOM 741 C CA . ASN A 1 95 ? -18.664 -3.589 5.534 1.00 95.62 95 ASN A CA 1
ATOM 742 C C . ASN A 1 95 ? -18.206 -4.704 6.493 1.00 95.62 95 ASN A C 1
ATOM 744 O O . ASN A 1 95 ? -18.530 -5.872 6.274 1.00 95.62 95 ASN A O 1
ATOM 748 N N . HIS A 1 96 ? -17.523 -4.366 7.594 1.00 95.25 96 HIS A N 1
ATOM 749 C CA . HIS A 1 96 ? -17.025 -5.325 8.584 1.00 95.25 96 HIS A CA 1
ATOM 750 C C . HIS A 1 96 ? -17.551 -5.029 10.003 1.00 95.25 96 HIS A C 1
ATOM 752 O O . HIS A 1 96 ? -16.800 -4.567 10.871 1.00 95.25 96 HIS A O 1
ATOM 758 N N . PRO A 1 97 ? -18.804 -5.418 10.332 1.00 94.31 97 PRO A N 1
ATOM 759 C CA . PRO A 1 97 ? -19.431 -5.136 11.630 1.00 94.31 97 PRO A CA 1
ATOM 760 C C . PRO A 1 97 ? -18.649 -5.642 12.851 1.00 94.31 97 PRO A C 1
ATOM 762 O O . PRO A 1 97 ? -18.746 -5.093 13.947 1.00 94.31 97 PRO A O 1
ATOM 765 N N . LYS A 1 98 ? -17.865 -6.714 12.692 1.00 94.00 98 LYS A N 1
ATOM 766 C CA . LYS A 1 98 ? -17.001 -7.241 13.760 1.00 94.00 98 LYS A CA 1
ATOM 767 C C . LYS A 1 98 ? -15.802 -6.326 14.029 1.00 94.00 98 LYS A C 1
ATOM 769 O O . LYS A 1 98 ? -15.382 -6.213 15.178 1.00 94.00 98 LYS A O 1
ATOM 774 N N . ALA A 1 99 ? -15.257 -5.699 12.986 1.00 93.25 99 ALA A N 1
ATOM 775 C CA . ALA A 1 99 ? -14.122 -4.793 13.095 1.00 93.25 99 ALA A CA 1
ATOM 776 C C . ALA A 1 99 ? -14.542 -3.475 13.753 1.00 93.25 99 ALA A C 1
ATOM 778 O O . ALA A 1 99 ? -13.937 -3.086 14.747 1.00 93.25 99 ALA A O 1
ATOM 779 N N . ILE A 1 100 ? -15.636 -2.853 13.295 1.00 93.56 100 ILE A N 1
ATOM 780 C CA . ILE A 1 100 ? -16.126 -1.602 13.895 1.00 93.56 100 ILE A CA 1
ATOM 781 C C . ILE A 1 100 ? -16.496 -1.775 15.375 1.00 93.56 100 ILE A C 1
ATOM 783 O O . ILE A 1 100 ? -16.096 -0.957 16.195 1.00 93.56 100 ILE A O 1
ATOM 787 N N . LYS A 1 101 ? -17.136 -2.892 15.760 1.00 94.38 101 LYS A N 1
ATOM 788 C CA . LYS A 1 101 ? -17.426 -3.194 17.175 1.00 94.38 101 LYS A CA 1
ATOM 789 C C . LYS A 1 101 ? -16.160 -3.321 18.018 1.00 94.38 101 LYS A C 1
ATOM 791 O O . LYS A 1 101 ? -16.129 -2.855 19.151 1.00 94.38 101 LYS A O 1
ATOM 796 N N . LYS A 1 102 ? -15.114 -3.958 17.484 1.00 93.38 102 LYS A N 1
ATOM 797 C CA . LYS A 1 102 ? -13.833 -4.089 18.188 1.00 93.38 102 LYS A CA 1
ATOM 798 C C . LYS A 1 102 ? -13.134 -2.732 18.336 1.00 93.38 102 LYS A C 1
ATOM 800 O O . LYS A 1 102 ? -12.548 -2.480 19.382 1.00 93.38 102 LYS A O 1
ATOM 805 N N . LEU A 1 103 ? -13.222 -1.874 17.320 1.00 92.38 103 LEU A N 1
ATOM 806 C CA . LEU A 1 103 ? -12.685 -0.514 17.363 1.00 92.38 103 LEU A CA 1
ATOM 807 C C . LEU A 1 103 ? -13.418 0.351 18.391 1.00 92.38 103 LEU A C 1
ATOM 809 O O . LEU A 1 103 ? -12.768 0.969 19.224 1.00 92.38 103 LEU A O 1
ATOM 813 N N . GLN A 1 104 ? -14.751 0.311 18.400 1.00 91.81 104 GLN A N 1
ATOM 814 C CA . GLN A 1 104 ? -15.572 0.994 19.406 1.00 91.81 104 GLN A CA 1
ATOM 815 C C . GLN A 1 104 ? -15.203 0.549 20.824 1.00 91.81 104 GLN A C 1
ATOM 817 O O . GLN A 1 104 ? -14.921 1.383 21.670 1.00 91.81 104 GLN A O 1
ATOM 822 N N . GLN A 1 105 ? -15.080 -0.762 21.061 1.00 92.06 105 GLN A N 1
ATOM 823 C CA . GLN A 1 105 ? -14.655 -1.288 22.363 1.00 92.06 105 GLN A CA 1
ATOM 824 C C . GLN A 1 105 ? -13.264 -0.806 22.792 1.00 92.06 105 GLN A C 1
ATOM 826 O O . GLN A 1 105 ? -13.025 -0.646 23.985 1.00 92.06 105 GLN A O 1
ATOM 831 N N . GLU A 1 106 ? -12.326 -0.635 21.858 1.00 90.69 106 GLU A N 1
ATOM 832 C CA . GLU A 1 106 ? -10.998 -0.095 22.161 1.00 90.69 106 GLU A CA 1
ATOM 833 C C . GLU A 1 106 ? -11.080 1.389 22.551 1.00 90.69 106 GLU A C 1
ATOM 835 O O . GLU A 1 106 ? -10.525 1.784 23.579 1.00 90.69 106 GLU A O 1
ATOM 840 N N . ILE A 1 107 ? -11.831 2.182 21.781 1.00 89.94 107 ILE A N 1
ATOM 841 C CA . ILE A 1 107 ? -12.058 3.610 22.038 1.00 89.94 107 ILE A CA 1
ATOM 842 C C . ILE A 1 107 ? -12.752 3.807 23.393 1.00 89.94 107 ILE A C 1
ATOM 844 O O . ILE A 1 107 ? -12.257 4.566 24.227 1.00 89.94 107 ILE A O 1
ATOM 848 N N . ASP A 1 108 ? -13.823 3.057 23.663 1.00 89.12 108 ASP A N 1
ATOM 849 C CA . ASP A 1 108 ? -14.588 3.126 24.913 1.00 89.12 108 ASP A CA 1
ATOM 850 C C . ASP A 1 108 ? -13.728 2.800 26.143 1.00 89.12 108 ASP A C 1
ATOM 852 O O . ASP A 1 108 ? -13.940 3.358 27.220 1.00 89.12 108 ASP A O 1
ATOM 856 N N . ARG A 1 109 ? -12.746 1.900 26.003 1.00 88.38 109 ARG A N 1
ATOM 857 C CA . ARG A 1 109 ? -11.840 1.510 27.096 1.00 88.38 109 ARG A CA 1
ATOM 858 C C . ARG A 1 109 ? -10.793 2.574 27.412 1.00 88.38 109 ARG A C 1
ATOM 860 O O . ARG A 1 109 ? -10.478 2.755 28.583 1.00 88.38 109 ARG A O 1
ATOM 867 N N . ILE A 1 110 ? -10.226 3.219 26.392 1.00 85.88 110 ILE A N 1
ATOM 868 C CA . ILE A 1 110 ? -9.068 4.118 26.548 1.00 85.88 110 ILE A CA 1
ATOM 869 C C . ILE A 1 110 ? -9.502 5.576 26.673 1.00 85.88 110 ILE A C 1
ATOM 871 O O . ILE A 1 110 ? -9.099 6.265 27.608 1.00 85.88 110 ILE A O 1
ATOM 875 N N . VAL A 1 111 ? -10.357 6.047 25.764 1.00 82.69 111 VAL A N 1
ATOM 876 C CA . VAL A 1 111 ? -10.871 7.424 25.795 1.00 82.69 111 VAL A CA 1
ATOM 877 C C . VAL A 1 111 ? -11.909 7.571 26.915 1.00 82.69 111 VAL A C 1
ATOM 879 O O . VAL A 1 111 ? -11.958 8.608 27.591 1.00 82.69 111 VAL A O 1
ATOM 882 N N . GLY A 1 112 ? -12.656 6.491 27.183 1.00 75.69 112 GLY A N 1
ATOM 883 C CA . GLY A 1 112 ? -13.713 6.426 28.189 1.00 75.69 112 GLY A CA 1
ATOM 884 C C . GLY A 1 112 ? -15.037 7.015 27.696 1.00 75.69 112 GLY A C 1
ATOM 885 O O . GLY A 1 112 ? -15.087 7.747 26.716 1.00 75.69 112 GLY A O 1
ATOM 886 N N . VAL A 1 113 ? -16.122 6.780 28.442 1.00 64.94 113 VAL A N 1
ATOM 887 C CA . VAL A 1 113 ? -17.481 7.310 28.162 1.00 64.94 113 VAL A CA 1
ATOM 888 C C . VAL A 1 113 ? -17.613 8.812 28.501 1.00 64.94 113 VAL A C 1
ATOM 890 O O . VAL A 1 113 ? -18.699 9.327 28.758 1.00 64.94 113 VAL A O 1
ATOM 893 N N . LYS A 1 114 ? -16.502 9.549 28.598 1.00 57.03 114 LYS A N 1
ATOM 894 C CA . LYS A 1 114 ? -16.531 10.978 28.937 1.00 57.03 114 LYS A CA 1
ATOM 895 C C . LYS A 1 114 ? -16.668 11.772 27.641 1.00 57.03 114 LYS A C 1
ATOM 897 O O . LYS A 1 114 ? -15.909 11.522 26.717 1.00 57.03 114 LYS A O 1
ATOM 902 N N . ASN A 1 115 ? -17.574 12.755 27.606 1.00 63.78 115 ASN A N 1
ATOM 903 C CA . ASN A 1 115 ? -17.767 13.733 26.517 1.00 63.78 115 ASN A CA 1
ATOM 904 C C . ASN A 1 115 ? -16.534 14.650 26.310 1.00 63.78 115 ASN A C 1
ATOM 906 O O . ASN A 1 115 ? -16.650 15.875 26.328 1.00 63.78 115 ASN A O 1
ATOM 910 N N . ARG A 1 116 ? -15.334 14.082 26.179 1.00 77.06 116 ARG A N 1
ATOM 911 C CA . ARG A 1 116 ? -14.094 14.787 25.863 1.00 77.06 116 ARG A CA 1
ATOM 912 C C . ARG A 1 116 ? -13.619 14.357 24.482 1.00 77.06 116 ARG A C 1
ATOM 914 O O . ARG A 1 116 ? -13.779 13.203 24.098 1.00 77.06 116 ARG A O 1
ATOM 921 N N . LEU A 1 117 ? -13.020 15.290 23.752 1.00 77.00 117 LEU A N 1
ATOM 922 C CA . LEU A 1 117 ? -12.331 14.973 22.506 1.00 77.00 117 LEU A CA 1
ATOM 923 C C . LEU A 1 117 ? -11.096 14.121 22.824 1.00 77.00 117 LEU A C 1
ATOM 925 O O . LEU A 1 117 ? -10.416 14.382 23.817 1.00 77.00 117 LEU A O 1
ATOM 929 N N . ALA A 1 118 ? -10.809 13.122 21.989 1.00 80.00 118 ALA A N 1
ATOM 930 C CA . ALA A 1 118 ? -9.604 12.314 22.135 1.00 80.00 118 ALA A CA 1
ATOM 931 C C . ALA A 1 118 ? -8.345 13.175 21.958 1.00 80.00 118 ALA A C 1
ATOM 933 O O . ALA A 1 118 ? -8.231 13.952 21.003 1.00 80.00 118 ALA A O 1
ATOM 934 N N . GLU A 1 119 ? -7.400 13.027 22.881 1.00 82.75 119 GLU A N 1
ATOM 935 C CA . GLU A 1 119 ? -6.112 13.711 22.841 1.00 82.75 119 GLU A CA 1
ATOM 936 C C . GLU A 1 119 ? -5.076 12.867 22.084 1.00 82.75 119 GLU A C 1
ATOM 938 O O . GLU A 1 119 ? -5.237 11.660 21.894 1.00 82.75 119 GLU A O 1
ATOM 943 N N . ASP A 1 120 ? -3.965 13.479 21.664 1.00 79.19 120 ASP A N 1
ATOM 944 C CA . ASP A 1 120 ? -2.911 12.756 20.933 1.00 79.19 120 ASP A CA 1
ATOM 945 C C . ASP A 1 120 ? -2.311 11.595 21.735 1.00 79.19 120 ASP A C 1
ATOM 947 O O . ASP A 1 120 ? -1.929 10.577 21.156 1.00 79.19 120 ASP A O 1
ATOM 951 N N . LEU A 1 121 ? -2.242 11.73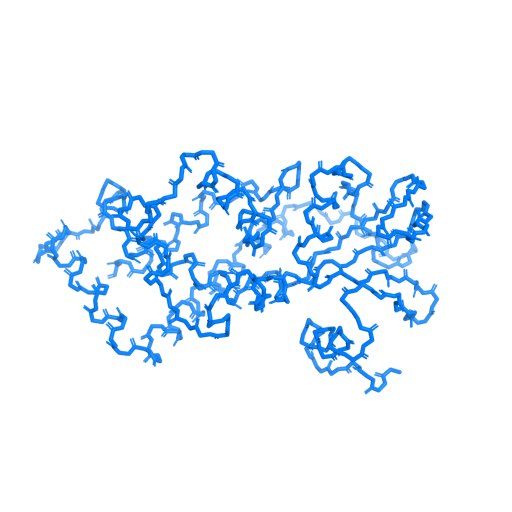7 23.061 1.00 80.12 121 LEU A N 1
ATOM 952 C CA . LEU A 1 121 ? -1.759 10.689 23.960 1.00 80.12 121 LEU A CA 1
ATOM 953 C C . LEU A 1 121 ? -2.708 9.485 23.992 1.00 80.12 121 LEU A C 1
ATOM 955 O O . LEU A 1 121 ? -2.244 8.350 24.069 1.00 80.12 121 LEU A O 1
ATOM 959 N N . ASP A 1 122 ? -4.019 9.708 23.877 1.00 82.50 122 ASP A N 1
ATOM 960 C CA . ASP A 1 122 ? -4.996 8.620 23.798 1.00 82.50 122 ASP A CA 1
ATOM 961 C C . ASP A 1 122 ? -4.811 7.842 22.488 1.00 82.50 122 ASP A C 1
ATOM 963 O O . ASP A 1 122 ? -4.768 6.615 22.486 1.00 82.50 122 ASP A O 1
ATOM 967 N N . ILE A 1 123 ? -4.612 8.556 21.375 1.00 81.56 123 ILE A N 1
ATOM 968 C CA . ILE A 1 123 ? -4.461 7.973 20.032 1.00 81.56 123 ILE A CA 1
ATOM 969 C C . ILE A 1 123 ? -3.226 7.074 19.921 1.00 81.56 123 ILE A C 1
ATOM 971 O O . ILE A 1 123 ? -3.264 6.035 19.252 1.00 81.56 123 ILE A O 1
ATOM 975 N N . GLN A 1 124 ? -2.129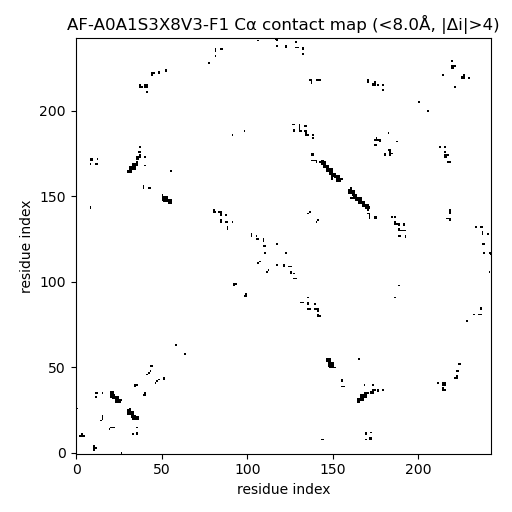 7.441 20.585 1.00 80.44 124 GLN A N 1
ATOM 976 C CA . GLN A 1 124 ? -0.933 6.595 20.637 1.00 80.44 124 GLN A CA 1
ATOM 977 C C . GLN A 1 124 ? -1.208 5.244 21.314 1.00 80.44 124 GLN A C 1
ATOM 979 O O . GLN A 1 124 ? -0.587 4.249 20.944 1.00 80.44 124 GLN A O 1
ATOM 984 N N . ASN A 1 125 ? -2.183 5.196 22.226 1.00 84.38 125 ASN A N 1
ATOM 985 C CA . ASN A 1 125 ? -2.568 4.006 22.976 1.00 84.38 125 ASN A CA 1
ATOM 986 C C . ASN A 1 125 ? -3.688 3.184 22.312 1.00 84.38 125 ASN A C 1
ATOM 988 O O . ASN A 1 125 ? -4.132 2.215 22.916 1.00 84.38 125 ASN A O 1
ATOM 992 N N . LEU A 1 126 ? -4.124 3.519 21.087 1.00 87.69 126 LEU A N 1
ATOM 993 C CA . LEU A 1 126 ? -5.145 2.786 20.315 1.00 87.69 126 LEU A CA 1
ATOM 994 C C . LEU A 1 126 ? -4.501 1.890 19.225 1.00 87.69 126 LEU A C 1
ATOM 996 O O . LEU A 1 126 ? -4.459 2.272 18.047 1.00 87.69 126 LEU A O 1
ATOM 1000 N N . PRO A 1 127 ? -3.948 0.708 19.565 1.00 89.06 127 PRO A N 1
ATOM 1001 C CA . PRO A 1 127 ? -3.244 -0.139 18.602 1.00 89.06 127 PRO A CA 1
ATOM 1002 C C . PRO A 1 127 ? -4.161 -0.700 17.507 1.00 89.06 127 PRO A C 1
ATOM 1004 O O . PRO A 1 127 ? -3.719 -0.870 16.368 1.00 89.06 127 PRO A O 1
ATOM 1007 N N . TYR A 1 128 ? -5.434 -0.976 17.799 1.00 90.12 128 TYR A N 1
ATOM 1008 C CA . TYR A 1 128 ? -6.377 -1.472 16.802 1.00 90.12 128 TYR A CA 1
ATOM 1009 C C . TYR A 1 128 ? -6.814 -0.387 15.824 1.00 90.12 128 TYR A C 1
ATOM 1011 O O . TYR A 1 128 ? -6.894 -0.668 14.628 1.00 90.12 128 TYR A O 1
ATOM 1019 N N . LEU A 1 129 ? -7.002 0.852 16.277 1.00 90.88 129 LEU A N 1
ATOM 1020 C CA . LEU A 1 129 ? -7.178 1.997 15.379 1.00 90.88 129 LEU A CA 1
ATOM 1021 C C . LEU A 1 129 ? -6.010 2.128 14.394 1.00 90.88 129 LEU A C 1
ATOM 1023 O O . LEU A 1 129 ? -6.220 2.237 13.184 1.00 90.88 129 LEU A O 1
ATOM 1027 N N . GLN A 1 130 ? -4.775 2.083 14.900 1.00 89.00 130 GLN A N 1
ATOM 1028 C CA . GLN A 1 130 ? -3.585 2.165 14.051 1.00 89.00 130 GLN A CA 1
ATOM 1029 C C . GLN A 1 130 ? -3.544 1.010 13.044 1.00 89.00 130 GLN A C 1
ATOM 1031 O O . GLN A 1 130 ? -3.201 1.199 11.877 1.00 89.00 130 GLN A O 1
ATOM 1036 N N . ALA A 1 131 ? -3.932 -0.187 13.478 1.00 90.12 131 ALA A N 1
ATOM 1037 C CA . ALA A 1 131 ? -4.025 -1.362 12.629 1.00 90.12 131 ALA A CA 1
ATOM 1038 C C . ALA A 1 131 ? -5.096 -1.233 11.529 1.00 90.12 131 ALA A C 1
ATOM 1040 O O . ALA A 1 131 ? -4.853 -1.636 10.393 1.00 90.12 131 ALA A O 1
ATOM 1041 N N . VAL A 1 132 ? -6.254 -0.640 11.838 1.00 92.06 132 VAL A N 1
ATOM 1042 C CA . VAL A 1 132 ? -7.330 -0.348 10.876 1.00 92.06 132 VAL A CA 1
ATOM 1043 C C . VAL A 1 132 ? -6.856 0.634 9.809 1.00 92.06 132 VAL A C 1
ATOM 1045 O O . VAL A 1 132 ? -7.050 0.381 8.619 1.00 92.06 132 VAL A O 1
ATOM 1048 N N . VAL A 1 133 ? -6.196 1.728 10.203 1.00 90.88 133 VAL A N 1
ATOM 1049 C CA . VAL A 1 133 ? -5.661 2.705 9.241 1.00 90.88 133 VAL A CA 1
ATOM 1050 C C . VAL A 1 133 ? -4.582 2.076 8.365 1.00 90.88 133 VAL A C 1
ATOM 1052 O O . VAL A 1 133 ? -4.605 2.258 7.147 1.00 90.88 133 VAL A O 1
ATOM 1055 N N . LYS A 1 134 ? -3.674 1.285 8.951 1.00 89.56 134 LYS A N 1
ATOM 1056 C CA . LYS A 1 134 ? -2.645 0.576 8.182 1.00 89.56 134 LYS A CA 1
ATOM 1057 C C . LYS A 1 134 ? -3.250 -0.394 7.169 1.00 89.56 134 LYS A C 1
ATOM 1059 O O . LYS A 1 134 ? -2.884 -0.355 5.997 1.00 89.56 134 LYS A O 1
ATOM 1064 N N . GLU A 1 135 ? -4.215 -1.209 7.587 1.00 91.12 135 GLU A N 1
ATOM 1065 C CA . GLU A 1 135 ? -4.866 -2.174 6.697 1.00 91.12 135 GLU A CA 1
ATOM 1066 C C . GLU A 1 135 ? -5.671 -1.490 5.590 1.00 91.12 135 GLU A C 1
ATOM 1068 O O . GLU A 1 135 ? -5.624 -1.914 4.434 1.00 91.12 135 GLU A O 1
ATOM 1073 N N . THR A 1 136 ? -6.336 -0.379 5.912 1.00 92.38 136 THR A N 1
ATOM 1074 C CA . THR A 1 136 ? -7.043 0.432 4.915 1.00 92.38 136 THR A CA 1
ATOM 1075 C C . THR A 1 136 ? -6.076 0.942 3.854 1.00 92.38 136 THR A C 1
ATOM 1077 O O . THR A 1 136 ? -6.338 0.792 2.668 1.00 92.38 136 THR A O 1
ATOM 1080 N N . LEU A 1 137 ? -4.937 1.514 4.253 1.00 89.56 137 LEU A N 1
ATOM 1081 C CA . LEU A 1 137 ? -3.948 2.045 3.313 1.00 89.56 137 LEU A CA 1
ATOM 1082 C C . LEU A 1 137 ? -3.220 0.944 2.525 1.00 89.56 137 LEU A C 1
ATOM 1084 O O . LEU A 1 137 ? -2.758 1.197 1.409 1.00 89.56 137 LEU A O 1
ATOM 1088 N N . ARG A 1 138 ? -3.124 -0.274 3.078 1.00 91.44 138 ARG A N 1
ATOM 1089 C CA . ARG A 1 138 ? -2.619 -1.451 2.361 1.00 91.44 138 ARG A CA 1
ATOM 1090 C C . ARG A 1 138 ? -3.554 -1.810 1.207 1.00 91.44 138 ARG A C 1
ATOM 1092 O O . ARG A 1 138 ? -3.106 -1.866 0.061 1.00 91.44 138 ARG A O 1
ATOM 1099 N N . LEU A 1 139 ? -4.838 -2.027 1.500 1.00 91.06 139 LEU A N 1
ATOM 1100 C CA . LEU A 1 139 ? -5.831 -2.418 0.497 1.00 91.06 139 LEU A CA 1
ATOM 1101 C C . LEU A 1 139 ? -6.177 -1.266 -0.450 1.00 91.06 139 LEU A C 1
ATOM 1103 O O . LEU A 1 139 ? -6.267 -1.460 -1.659 1.00 91.06 139 LEU A O 1
ATOM 1107 N N . HIS A 1 140 ? -6.314 -0.051 0.050 1.00 91.25 140 HIS A N 1
ATOM 1108 C CA . HIS A 1 140 ? -6.784 1.088 -0.732 1.00 91.25 140 HIS A CA 1
ATOM 1109 C C . HIS A 1 140 ? -5.753 2.215 -0.716 1.00 91.25 140 HIS A C 1
ATOM 1111 O O . HIS A 1 140 ? -5.989 3.271 -0.127 1.00 91.25 140 HIS A O 1
ATOM 1117 N N . PRO A 1 141 ? -4.582 2.018 -1.355 1.00 88.06 141 PRO A N 1
ATOM 1118 C CA . PRO A 1 141 ? -3.578 3.065 -1.424 1.00 88.06 141 PRO A CA 1
ATOM 1119 C C . PRO A 1 141 ? -4.127 4.244 -2.233 1.00 88.06 141 PRO A C 1
ATOM 1121 O O . PRO A 1 141 ? -4.483 4.084 -3.402 1.00 88.06 141 PRO A O 1
ATOM 1124 N N . SER A 1 142 ? -4.129 5.450 -1.650 1.00 86.38 142 SER A N 1
ATOM 1125 C CA . SER A 1 142 ? -4.605 6.669 -2.328 1.00 86.38 142 SER A CA 1
ATOM 1126 C C . SER A 1 142 ? -3.836 6.967 -3.625 1.00 86.38 142 SER A C 1
ATOM 1128 O O . SER A 1 142 ? -4.350 7.636 -4.517 1.00 86.38 142 SER A O 1
ATOM 1130 N N . LEU A 1 143 ? -2.605 6.454 -3.746 1.00 86.19 143 LEU A N 1
ATOM 1131 C CA . LEU A 1 143 ? -1.788 6.490 -4.958 1.00 86.19 143 LEU A CA 1
ATOM 1132 C C . LEU A 1 143 ? -1.401 5.058 -5.370 1.00 86.19 143 LEU A C 1
ATOM 1134 O O . LEU A 1 143 ? -0.330 4.581 -4.998 1.00 86.19 143 LEU A O 1
ATOM 1138 N N . PRO A 1 144 ? -2.241 4.355 -6.150 1.00 87.38 144 PRO A N 1
ATOM 1139 C CA . PRO A 1 144 ? -2.009 2.950 -6.484 1.00 87.38 144 PRO A CA 1
ATOM 1140 C C . PRO A 1 144 ? -0.875 2.735 -7.500 1.00 87.38 144 PRO A C 1
ATOM 1142 O O . PRO A 1 144 ? -0.357 1.625 -7.597 1.00 87.38 144 PRO A O 1
ATOM 1145 N N . LEU A 1 145 ? -0.475 3.771 -8.250 1.00 89.06 145 LEU A N 1
ATOM 1146 C CA . LEU A 1 145 ? 0.621 3.726 -9.225 1.00 89.06 145 LEU A CA 1
ATOM 1147 C C . LEU A 1 145 ? 1.687 4.771 -8.897 1.00 89.06 145 LEU A C 1
ATOM 1149 O O . LEU A 1 145 ? 1.393 5.963 -8.792 1.00 89.06 145 LEU A O 1
ATOM 1153 N N . VAL A 1 146 ? 2.940 4.333 -8.810 1.00 86.75 146 VAL A N 1
ATOM 1154 C CA . VAL A 1 146 ? 4.096 5.196 -8.562 1.00 86.75 146 VAL A CA 1
ATOM 1155 C C . VAL A 1 146 ? 4.997 5.217 -9.785 1.00 86.75 146 VAL A C 1
ATOM 1157 O O . VAL A 1 146 ? 5.540 4.200 -10.201 1.00 86.75 146 VAL A O 1
ATOM 1160 N N . PHE A 1 147 ? 5.197 6.408 -10.338 1.00 87.50 147 PHE A N 1
ATOM 1161 C CA . PHE A 1 147 ? 6.005 6.610 -11.533 1.00 87.50 147 PHE A CA 1
ATOM 1162 C C . PHE A 1 147 ? 7.422 7.050 -11.177 1.00 87.50 147 PHE A C 1
ATOM 1164 O O . PHE A 1 147 ? 7.598 8.003 -10.407 1.00 87.50 147 PHE A O 1
ATOM 1171 N N . ARG A 1 148 ? 8.416 6.386 -11.770 1.00 87.12 148 ARG A N 1
ATOM 1172 C CA . ARG A 1 148 ? 9.848 6.697 -11.694 1.00 87.12 148 ARG A CA 1
ATOM 1173 C C . ARG A 1 148 ? 10.468 6.771 -13.086 1.00 87.12 148 ARG A C 1
ATOM 1175 O O . ARG A 1 148 ? 9.916 6.262 -14.060 1.00 87.12 148 ARG A O 1
ATOM 1182 N N . LYS A 1 149 ? 11.608 7.444 -13.171 1.00 88.62 149 LYS A N 1
ATOM 1183 C CA . LYS A 1 149 ? 12.425 7.562 -14.377 1.00 88.62 149 LYS A CA 1
ATOM 1184 C C . LYS A 1 149 ? 13.842 7.099 -14.050 1.00 88.62 149 LYS A C 1
ATOM 1186 O O . LYS A 1 149 ? 14.395 7.536 -13.043 1.00 88.62 149 LYS A O 1
ATOM 1191 N N . CYS A 1 150 ? 14.387 6.228 -14.890 1.00 88.75 150 CYS A N 1
ATOM 1192 C CA . CYS A 1 150 ? 15.753 5.726 -14.776 1.00 88.75 150 CYS A CA 1
ATOM 1193 C C . CYS A 1 150 ? 16.746 6.840 -15.137 1.00 88.75 150 CYS A C 1
ATOM 1195 O O . CYS A 1 150 ? 16.588 7.481 -16.180 1.00 88.75 150 CYS A O 1
ATOM 1197 N N . ARG A 1 151 ? 17.745 7.107 -14.292 1.00 88.69 151 ARG A N 1
ATOM 1198 C CA . ARG A 1 151 ? 18.763 8.148 -14.536 1.00 88.69 151 ARG A CA 1
ATOM 1199 C C . ARG A 1 151 ? 19.963 7.629 -15.320 1.00 88.69 151 ARG A C 1
ATOM 1201 O O . ARG A 1 151 ? 20.553 8.390 -16.085 1.00 88.69 151 ARG A O 1
ATOM 1208 N N . GLU A 1 152 ? 20.296 6.364 -15.128 1.00 89.31 152 GLU A N 1
ATOM 1209 C CA . GLU A 1 152 ? 21.448 5.663 -15.686 1.00 89.31 152 GLU A CA 1
ATOM 1210 C C . GLU A 1 152 ? 21.041 4.238 -16.062 1.00 89.31 152 GLU A C 1
ATOM 1212 O O . GLU A 1 152 ? 20.080 3.698 -15.509 1.00 89.31 152 GLU A O 1
ATOM 1217 N N . ASP A 1 153 ? 21.757 3.640 -17.011 1.00 90.88 153 ASP A N 1
ATOM 1218 C CA . ASP A 1 153 ? 21.537 2.251 -17.406 1.00 90.88 153 ASP A CA 1
ATOM 1219 C C . ASP A 1 153 ? 21.729 1.329 -16.195 1.00 90.88 153 ASP A C 1
ATOM 1221 O O . ASP A 1 153 ? 22.722 1.431 -15.476 1.00 90.88 153 ASP A O 1
ATOM 1225 N N . CYS A 1 154 ? 20.788 0.419 -15.966 1.00 89.88 154 CYS A N 1
ATOM 1226 C CA . CYS A 1 154 ? 20.893 -0.577 -14.905 1.00 89.88 154 CYS A CA 1
ATOM 1227 C C . CYS A 1 154 ? 20.299 -1.913 -15.336 1.00 89.88 154 CYS A C 1
ATOM 1229 O O . CYS A 1 154 ? 19.604 -2.012 -16.348 1.00 89.88 154 CYS A O 1
ATOM 1231 N N . GLU A 1 155 ? 20.583 -2.945 -14.555 1.00 89.56 155 GLU A N 1
ATOM 1232 C CA . GLU A 1 155 ? 19.993 -4.263 -14.715 1.00 89.56 155 GLU A CA 1
ATOM 1233 C C . GLU A 1 155 ? 19.117 -4.557 -13.501 1.00 89.56 155 GLU A C 1
ATOM 1235 O O . GLU A 1 155 ? 19.548 -4.355 -12.368 1.00 89.56 155 GLU A O 1
ATOM 1240 N N . ILE A 1 156 ? 17.878 -4.982 -13.746 1.00 85.69 156 ILE A N 1
ATOM 1241 C CA . ILE A 1 156 ? 16.943 -5.409 -12.702 1.00 85.69 156 ILE A CA 1
ATOM 1242 C C . ILE A 1 156 ? 16.353 -6.735 -13.132 1.00 85.69 156 ILE A C 1
ATOM 1244 O O . ILE A 1 156 ? 15.767 -6.824 -14.213 1.00 85.69 156 ILE A O 1
ATOM 1248 N N . ASN A 1 157 ? 16.482 -7.754 -12.284 1.00 78.88 157 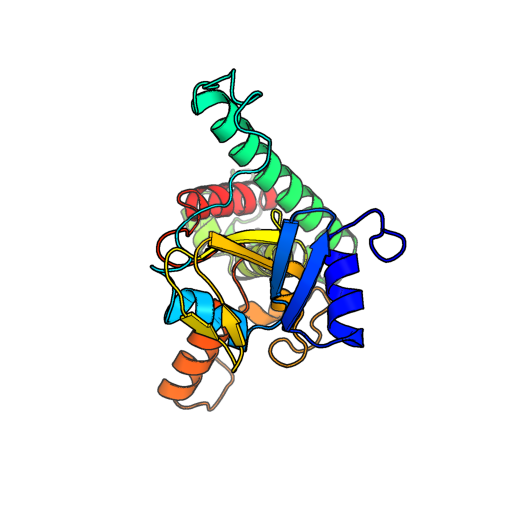ASN A N 1
ATOM 1249 C CA . ASN A 1 157 ? 15.922 -9.082 -12.533 1.00 78.88 157 ASN A CA 1
ATOM 1250 C C . ASN A 1 157 ? 16.285 -9.654 -13.930 1.00 78.88 15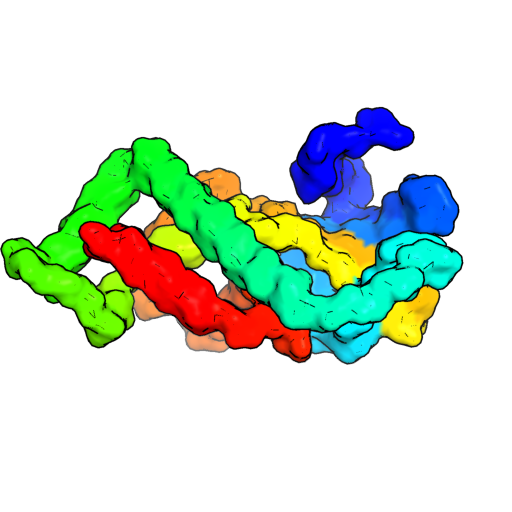7 ASN A C 1
ATOM 1252 O O . ASN A 1 157 ? 15.436 -10.224 -14.615 1.00 78.88 157 ASN A O 1
ATOM 1256 N N . GLY A 1 158 ? 17.523 -9.426 -14.391 1.00 82.25 158 GLY A N 1
ATOM 1257 C CA . GLY A 1 158 ? 18.016 -9.860 -15.708 1.00 82.25 158 GLY A CA 1
ATOM 1258 C C . GLY A 1 158 ? 17.598 -8.983 -16.897 1.00 82.25 158 GLY A C 1
ATOM 1259 O O . GLY A 1 158 ? 17.936 -9.289 -18.040 1.00 82.25 158 GLY A O 1
ATOM 1260 N N . TYR A 1 159 ? 16.861 -7.890 -16.668 1.00 84.62 159 TYR A N 1
ATOM 1261 C CA . TYR A 1 159 ? 16.453 -6.949 -17.711 1.00 84.62 159 TYR A CA 1
ATOM 1262 C C . TYR A 1 159 ? 17.318 -5.697 -17.695 1.00 84.62 159 TYR A C 1
ATOM 1264 O O . TYR A 1 159 ? 17.399 -4.995 -16.686 1.00 84.62 159 TYR A O 1
ATOM 1272 N N . LYS A 1 160 ? 17.883 -5.353 -18.855 1.00 88.62 160 LYS A N 1
ATOM 1273 C CA . LYS A 1 160 ? 18.602 -4.094 -19.044 1.00 88.62 160 LYS A CA 1
ATOM 1274 C C . LYS A 1 160 ? 17.617 -2.933 -19.205 1.00 88.62 160 LYS A C 1
ATOM 1276 O O . LYS A 1 160 ? 16.958 -2.791 -20.236 1.00 88.62 160 LYS A O 1
ATOM 1281 N N . ILE A 1 161 ? 17.539 -2.084 -18.189 1.00 89.31 161 ILE A N 1
ATOM 1282 C CA . ILE A 1 161 ? 16.754 -0.854 -18.185 1.00 89.31 161 ILE A CA 1
ATOM 1283 C C . ILE A 1 161 ? 17.670 0.289 -18.609 1.00 89.31 161 ILE A C 1
ATOM 1285 O O . ILE A 1 161 ? 18.602 0.657 -17.899 1.00 89.31 161 ILE A O 1
ATOM 1289 N N . LEU A 1 162 ? 17.390 0.857 -19.778 1.00 88.06 162 LEU A N 1
ATOM 1290 C CA . LEU A 1 162 ? 18.157 1.979 -20.309 1.00 88.06 162 LEU A CA 1
ATOM 1291 C C . LEU A 1 162 ? 17.812 3.279 -19.579 1.00 88.06 162 LEU A C 1
ATOM 1293 O O . LEU A 1 162 ? 16.680 3.471 -19.113 1.00 88.06 162 LEU A O 1
ATOM 1297 N N . LYS A 1 163 ? 18.764 4.206 -19.560 1.00 87.94 163 LYS A N 1
ATOM 1298 C CA . LYS A 1 163 ? 18.571 5.588 -19.137 1.00 87.94 163 LYS A CA 1
ATOM 1299 C C . LYS A 1 163 ? 17.321 6.200 -19.778 1.00 87.94 163 LYS A C 1
ATOM 1301 O O . LYS A 1 163 ? 16.947 5.891 -20.906 1.00 87.94 163 LYS A O 1
ATOM 1306 N N . ASP A 1 164 ? 16.650 7.056 -19.013 1.00 86.00 164 ASP A N 1
ATOM 1307 C CA . ASP A 1 164 ? 15.399 7.733 -19.357 1.00 86.00 164 ASP A CA 1
ATOM 1308 C C . ASP A 1 164 ? 14.161 6.826 -19.501 1.00 86.00 164 ASP A C 1
ATOM 1310 O O . ASP A 1 164 ? 13.048 7.341 -19.662 1.00 86.00 164 ASP A O 1
ATOM 1314 N N . SER A 1 165 ? 14.304 5.505 -19.336 1.00 87.62 165 SER A N 1
ATOM 1315 C CA . SER A 1 165 ? 13.166 4.582 -19.283 1.00 87.62 165 SER A CA 1
ATOM 1316 C C . SER A 1 165 ? 12.214 4.928 -18.137 1.00 87.62 165 SER A C 1
ATOM 1318 O O . SER A 1 165 ? 12.629 5.280 -17.026 1.00 87.62 165 SER A O 1
ATOM 1320 N N . ARG A 1 166 ? 10.909 4.798 -18.398 1.00 88.88 166 ARG A N 1
ATOM 1321 C CA . ARG A 1 166 ? 9.856 5.003 -17.399 1.00 88.88 166 ARG A CA 1
ATOM 1322 C C . ARG A 1 166 ? 9.567 3.700 -16.669 1.00 88.88 166 ARG A C 1
ATOM 1324 O O . ARG A 1 166 ? 9.426 2.653 -17.293 1.00 88.88 166 ARG A O 1
ATOM 1331 N N . LEU A 1 167 ? 9.428 3.792 -15.357 1.00 90.00 167 LEU A N 1
ATOM 1332 C CA . LEU A 1 167 ? 9.081 2.689 -14.477 1.00 90.00 167 LEU A CA 1
ATOM 1333 C C . LEU A 1 167 ? 7.786 3.031 -13.740 1.00 90.00 167 LEU A C 1
ATOM 1335 O O . LEU A 1 167 ? 7.622 4.143 -13.237 1.00 90.00 167 LEU A O 1
ATOM 1339 N N . VAL A 1 168 ? 6.866 2.080 -13.682 1.00 90.56 168 VAL A N 1
ATOM 1340 C CA . VAL A 1 168 ? 5.574 2.197 -13.012 1.00 90.56 168 VAL A CA 1
ATOM 1341 C C . VAL A 1 168 ? 5.478 1.078 -11.991 1.00 90.56 168 VAL A C 1
ATOM 1343 O O . VAL A 1 168 ? 5.338 -0.087 -12.348 1.00 90.56 168 VAL A O 1
ATOM 1346 N N . VAL A 1 169 ? 5.552 1.431 -10.715 1.00 90.12 169 VAL A N 1
ATOM 1347 C CA . VAL A 1 169 ? 5.343 0.489 -9.617 1.00 90.12 169 VAL A CA 1
ATOM 1348 C C . VAL A 1 169 ? 3.860 0.473 -9.269 1.00 90.12 169 VAL A C 1
ATOM 1350 O O . VAL A 1 169 ? 3.282 1.507 -8.928 1.00 90.12 169 VAL A O 1
ATOM 1353 N N . ASN A 1 170 ? 3.242 -0.696 -9.376 1.00 91.56 170 ASN A N 1
ATOM 1354 C CA . ASN A 1 170 ? 1.848 -0.929 -9.040 1.00 91.56 170 ASN A CA 1
ATOM 1355 C C . ASN A 1 170 ? 1.725 -1.287 -7.555 1.00 91.56 170 ASN A C 1
ATOM 1357 O O . ASN A 1 170 ? 1.739 -2.458 -7.185 1.00 91.56 170 ASN A O 1
ATOM 1361 N N . LEU A 1 171 ? 1.608 -0.272 -6.697 1.00 88.50 171 LEU A N 1
ATOM 1362 C CA . LEU A 1 171 ? 1.478 -0.471 -5.252 1.00 88.50 171 LEU A CA 1
ATOM 1363 C C . LEU A 1 171 ? 0.221 -1.264 -4.887 1.00 88.50 171 LEU A C 1
ATOM 1365 O O . LEU A 1 171 ? 0.261 -2.055 -3.953 1.00 88.50 171 LEU A O 1
ATOM 1369 N N . TYR A 1 172 ? -0.870 -1.102 -5.643 1.00 90.25 172 TYR A N 1
ATOM 1370 C CA . TYR A 1 172 ? -2.092 -1.884 -5.433 1.00 90.25 172 TYR A CA 1
ATOM 1371 C C . TYR A 1 172 ? -1.831 -3.395 -5.518 1.00 90.25 172 TYR A C 1
ATOM 1373 O O . TYR A 1 172 ? -2.363 -4.152 -4.708 1.00 90.25 172 TYR A O 1
ATOM 1381 N N . ALA A 1 173 ? -1.006 -3.808 -6.483 1.00 90.50 173 ALA A N 1
ATOM 1382 C CA . ALA A 1 173 ? -0.600 -5.194 -6.676 1.00 90.50 173 ALA A CA 1
ATOM 1383 C C . ALA A 1 173 ? 0.395 -5.665 -5.614 1.00 90.50 173 ALA A C 1
ATOM 1385 O O . ALA A 1 173 ? 0.204 -6.718 -5.021 1.00 90.50 173 ALA A O 1
ATOM 1386 N N . VAL A 1 174 ? 1.428 -4.860 -5.347 1.00 87.69 174 VAL A N 1
ATOM 1387 C CA . VAL A 1 174 ? 2.479 -5.182 -4.368 1.00 87.69 174 VAL A CA 1
ATOM 1388 C C . VAL A 1 174 ? 1.894 -5.367 -2.965 1.00 87.69 174 VAL A C 1
ATOM 1390 O O . VAL A 1 174 ? 2.230 -6.322 -2.271 1.00 87.69 174 VAL A O 1
ATOM 1393 N N . ASN A 1 175 ? 0.954 -4.507 -2.570 1.00 86.88 175 ASN A N 1
ATOM 1394 C CA . ASN A 1 175 ? 0.268 -4.605 -1.282 1.00 86.88 175 ASN A CA 1
ATOM 1395 C C . ASN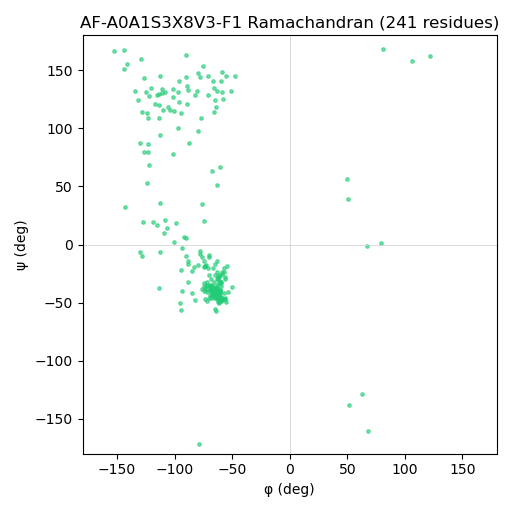 A 1 175 ? -0.693 -5.811 -1.188 1.00 86.88 175 ASN A C 1
ATOM 1397 O O . ASN A 1 175 ? -1.199 -6.094 -0.102 1.00 86.88 175 ASN A O 1
ATOM 1401 N N . ARG A 1 176 ? -0.970 -6.487 -2.312 1.00 88.06 176 ARG A N 1
ATOM 1402 C CA . ARG A 1 176 ? -1.829 -7.678 -2.443 1.00 88.06 176 ARG A CA 1
ATOM 1403 C C . ARG A 1 176 ? -1.059 -8.920 -2.893 1.00 88.06 176 ARG A C 1
ATOM 1405 O O . ARG A 1 176 ? -1.657 -9.885 -3.356 1.00 88.06 176 ARG A O 1
ATOM 1412 N N . ASP A 1 177 ? 0.265 -8.901 -2.791 1.00 84.38 177 ASP A N 1
ATOM 1413 C CA . ASP A 1 177 ? 1.072 -10.057 -3.159 1.00 84.38 177 ASP A CA 1
ATOM 1414 C C . ASP A 1 177 ? 0.782 -11.215 -2.190 1.00 84.38 177 ASP A C 1
ATOM 1416 O O . ASP A 1 177 ? 1.086 -11.131 -0.997 1.00 84.38 177 ASP A O 1
ATOM 1420 N N . SER A 1 178 ? 0.183 -12.294 -2.700 1.00 83.62 178 SER A N 1
ATOM 1421 C CA . SER A 1 178 ? -0.185 -13.480 -1.918 1.00 83.62 178 SER A CA 1
ATOM 1422 C C . SER A 1 178 ? 1.025 -14.225 -1.355 1.00 83.62 178 SER A C 1
ATOM 1424 O O . SER A 1 178 ? 0.874 -15.022 -0.436 1.00 83.62 178 SER A O 1
ATOM 1426 N N . ASN A 1 179 ? 2.227 -13.972 -1.886 1.00 80.94 179 ASN A N 1
ATOM 1427 C CA . ASN A 1 179 ? 3.464 -14.538 -1.346 1.00 80.94 179 ASN A CA 1
ATOM 1428 C C . ASN A 1 179 ? 3.892 -13.859 -0.036 1.00 80.94 179 ASN A C 1
ATOM 1430 O O . ASN A 1 179 ? 4.695 -14.418 0.704 1.00 80.94 179 ASN A O 1
ATOM 1434 N N . VAL A 1 180 ? 3.383 -12.652 0.240 1.00 78.38 180 VAL A N 1
ATOM 1435 C CA . VAL A 1 180 ? 3.767 -11.838 1.405 1.00 78.38 180 VAL A CA 1
ATOM 1436 C C . VAL A 1 180 ? 2.609 -11.678 2.386 1.00 78.38 180 VAL A C 1
ATOM 1438 O O . VAL A 1 180 ? 2.814 -11.695 3.599 1.00 78.38 180 VAL A O 1
ATOM 1441 N N . TRP A 1 181 ? 1.385 -11.535 1.877 1.00 80.94 181 TRP A N 1
ATOM 1442 C CA . TRP A 1 181 ? 0.188 -11.319 2.682 1.00 80.94 181 TRP A CA 1
ATOM 1443 C C . TRP A 1 181 ? -0.719 -12.550 2.644 1.00 80.94 181 TRP A C 1
ATOM 1445 O O . TRP A 1 181 ? -1.290 -12.875 1.606 1.00 80.94 181 TRP A O 1
ATOM 1455 N N . ALA A 1 182 ? -0.912 -13.198 3.797 1.00 81.25 182 ALA A N 1
ATOM 1456 C CA . ALA A 1 182 ? -2.007 -14.151 3.971 1.00 81.25 182 ALA A CA 1
ATOM 1457 C C . ALA A 1 182 ? -3.352 -13.411 3.882 1.00 81.25 182 ALA A C 1
ATOM 1459 O O . ALA A 1 182 ? -3.496 -12.331 4.475 1.00 81.25 182 ALA A O 1
ATOM 1460 N N . ASP A 1 183 ? -4.303 -13.979 3.137 1.00 86.12 183 ASP A N 1
ATOM 1461 C CA . ASP A 1 183 ? -5.600 -13.365 2.825 1.00 86.12 183 ASP A CA 1
ATOM 1462 C C . ASP A 1 183 ? -5.416 -11.929 2.300 1.00 86.12 183 ASP A C 1
ATOM 1464 O O . ASP A 1 183 ? -5.868 -10.945 2.891 1.00 86.12 183 ASP A O 1
ATOM 1468 N N . ALA A 1 184 ? -4.625 -11.803 1.226 1.00 86.94 184 ALA A N 1
ATOM 1469 C CA . ALA A 1 184 ? -4.124 -10.528 0.713 1.00 86.94 184 ALA A CA 1
ATOM 1470 C C . ALA A 1 184 ? -5.234 -9.556 0.284 1.00 86.94 184 ALA A C 1
ATOM 1472 O O . ALA A 1 184 ? -5.061 -8.341 0.405 1.00 86.94 184 ALA A O 1
ATOM 1473 N N . ASP A 1 185 ? -6.364 -10.072 -0.192 1.00 90.75 185 ASP A N 1
ATOM 1474 C CA . ASP A 1 185 ? -7.499 -9.267 -0.644 1.00 90.75 185 ASP A CA 1
ATOM 1475 C C . ASP A 1 185 ? -8.489 -8.924 0.478 1.00 90.75 185 ASP A C 1
ATOM 1477 O O . ASP A 1 185 ? -9.282 -7.995 0.318 1.00 90.75 185 ASP A O 1
ATOM 1481 N N . ASP A 1 186 ? -8.402 -9.603 1.624 1.00 91.38 186 ASP A N 1
ATOM 1482 C CA . ASP A 1 186 ? -9.328 -9.424 2.738 1.00 91.38 186 ASP A CA 1
ATOM 1483 C C . ASP A 1 186 ? -8.864 -8.338 3.714 1.00 91.38 186 ASP A C 1
ATOM 1485 O O . ASP A 1 186 ? -7.673 -8.176 4.017 1.00 91.38 186 ASP A O 1
ATOM 1489 N N . PHE A 1 187 ? -9.837 -7.607 4.264 1.00 93.62 187 PHE A N 1
ATOM 1490 C CA . PHE A 1 187 ? -9.615 -6.593 5.290 1.00 93.62 187 PHE A CA 1
ATOM 1491 C C . PHE A 1 187 ? -9.445 -7.243 6.668 1.00 93.62 187 PHE A C 1
ATOM 1493 O O . PHE A 1 187 ? -10.410 -7.552 7.374 1.00 93.62 187 PHE A O 1
ATOM 1500 N N . VAL A 1 188 ? -8.190 -7.424 7.090 1.00 90.62 188 VAL A N 1
ATOM 1501 C CA . VAL A 1 188 ? -7.847 -8.068 8.367 1.00 90.62 188 VAL A CA 1
ATOM 1502 C C . VAL A 1 188 ? -6.919 -7.176 9.199 1.00 90.62 188 VAL A C 1
ATOM 1504 O O . VAL A 1 188 ? -5.724 -7.448 9.310 1.00 90.62 188 VAL A O 1
ATOM 1507 N N . PRO A 1 189 ? -7.448 -6.155 9.906 1.00 89.62 189 PRO A N 1
ATOM 1508 C CA . PRO A 1 189 ? -6.629 -5.264 10.737 1.00 89.62 189 PRO A CA 1
ATOM 1509 C C . PRO A 1 189 ? -5.796 -5.997 11.793 1.00 89.62 189 PRO A C 1
ATOM 1511 O O . PRO A 1 189 ? -4.701 -5.577 12.146 1.00 89.62 189 PRO A O 1
ATOM 1514 N N . LYS A 1 190 ? -6.275 -7.149 12.283 1.00 88.31 190 LYS A N 1
ATOM 1515 C CA . LYS A 1 190 ? -5.576 -7.938 13.309 1.00 88.31 190 LYS A CA 1
ATOM 1516 C C . LYS A 1 190 ? -4.151 -8.347 12.908 1.00 88.31 190 LYS A C 1
ATOM 1518 O O . LYS A 1 190 ? -3.354 -8.598 13.807 1.00 88.31 190 LYS A O 1
ATOM 1523 N N . ARG A 1 191 ? -3.809 -8.356 11.611 1.00 85.06 191 ARG A N 1
ATOM 1524 C CA . ARG A 1 191 ? -2.454 -8.668 11.128 1.00 85.06 191 ARG A CA 1
ATOM 1525 C C . ARG A 1 191 ? -1.378 -7.725 11.678 1.00 85.06 191 ARG A C 1
ATOM 1527 O O . ARG A 1 191 ? -0.234 -8.131 11.821 1.00 85.06 191 ARG A O 1
ATOM 1534 N N . TYR A 1 192 ? -1.751 -6.501 12.055 1.00 83.00 192 TYR A N 1
ATOM 1535 C CA . TYR A 1 192 ? -0.829 -5.520 12.634 1.00 83.00 192 TYR A CA 1
ATOM 1536 C C . TYR A 1 192 ? -0.791 -5.521 14.169 1.00 83.00 192 TYR A C 1
ATOM 1538 O O . TYR A 1 192 ? -0.010 -4.768 14.745 1.00 83.00 192 TYR A O 1
ATOM 1546 N N . LEU A 1 193 ? -1.610 -6.341 14.840 1.00 74.69 193 LEU A N 1
ATOM 1547 C CA . LEU A 1 193 ? -1.658 -6.411 16.308 1.00 74.69 193 LEU A CA 1
ATOM 1548 C C . LEU A 1 193 ? -0.592 -7.345 16.903 1.00 74.69 193 LEU A C 1
ATOM 1550 O O . LEU A 1 193 ? -0.227 -7.180 18.059 1.00 74.69 193 LEU A O 1
ATOM 1554 N N . ASN A 1 194 ? -0.083 -8.303 16.121 1.00 57.16 194 ASN A N 1
ATOM 1555 C CA . ASN A 1 194 ? 0.723 -9.425 16.618 1.00 57.16 194 ASN A CA 1
ATOM 1556 C C . ASN A 1 194 ? 2.188 -9.388 16.152 1.00 57.16 194 ASN A C 1
ATOM 1558 O O . ASN A 1 194 ? 2.777 -10.433 15.898 1.00 57.16 194 ASN A O 1
ATOM 1562 N N . LEU A 1 195 ? 2.805 -8.212 16.032 1.00 53.22 195 LEU A N 1
ATOM 1563 C CA . LEU A 1 195 ? 4.222 -8.141 15.637 1.00 53.22 195 LEU A CA 1
ATOM 1564 C C . LEU A 1 195 ? 5.209 -8.461 16.774 1.00 53.22 195 LEU A C 1
ATOM 1566 O O . LEU A 1 195 ? 6.408 -8.519 16.502 1.00 53.22 195 LEU A O 1
ATOM 1570 N N . ASN A 1 196 ? 4.727 -8.659 18.009 1.00 44.75 196 ASN A N 1
ATOM 1571 C CA . ASN A 1 196 ? 5.584 -8.813 19.188 1.00 44.75 196 ASN A CA 1
ATOM 1572 C C . ASN A 1 196 ? 5.294 -10.033 20.086 1.00 44.75 196 ASN A C 1
ATOM 1574 O O . ASN A 1 196 ? 6.075 -10.246 21.002 1.00 44.75 196 ASN A O 1
ATOM 1578 N N . GLU A 1 197 ? 4.236 -10.833 19.880 1.00 40.72 197 GLU A N 1
ATOM 1579 C CA . GLU A 1 197 ? 3.836 -11.798 20.932 1.00 40.72 197 GLU A CA 1
ATOM 1580 C C . GLU A 1 197 ? 3.636 -13.268 20.543 1.00 40.72 197 GLU A C 1
ATOM 1582 O O . GLU A 1 197 ? 3.528 -14.071 21.456 1.00 40.72 197 GLU A O 1
ATOM 1587 N N . ASN A 1 198 ? 3.608 -13.693 19.273 1.00 35.22 198 ASN A N 1
ATOM 1588 C CA . ASN A 1 198 ? 3.234 -15.097 18.981 1.00 35.22 198 ASN A CA 1
ATOM 1589 C C . ASN A 1 198 ? 3.976 -15.773 17.826 1.00 35.22 198 ASN A C 1
ATOM 1591 O O . ASN A 1 198 ? 3.430 -16.646 17.154 1.00 35.22 198 ASN A O 1
ATOM 1595 N N . LEU A 1 199 ? 5.232 -15.412 17.603 1.00 39.84 199 LEU A N 1
ATOM 1596 C CA . LEU A 1 199 ? 6.097 -16.172 16.718 1.00 39.84 199 LEU A CA 1
ATOM 1597 C C . LEU A 1 199 ? 7.384 -16.468 17.482 1.00 39.84 199 LEU A C 1
ATOM 1599 O O . LEU A 1 199 ? 8.117 -15.548 17.832 1.00 39.84 199 LEU A O 1
ATOM 1603 N N . ALA A 1 200 ? 7.627 -17.749 17.766 1.00 34.38 200 ALA A N 1
ATOM 1604 C CA . ALA A 1 200 ? 8.939 -18.274 18.139 1.00 34.38 200 ALA A CA 1
ATOM 1605 C C . ALA A 1 200 ? 9.865 -18.176 16.914 1.00 34.38 200 ALA A C 1
ATOM 1607 O O . ALA A 1 200 ? 10.233 -19.176 16.309 1.00 34.38 200 ALA A O 1
ATOM 1608 N N . ILE A 1 201 ? 10.104 -16.944 16.482 1.00 43.91 201 ILE A N 1
ATOM 1609 C CA . ILE A 1 201 ? 10.942 -16.566 15.359 1.00 43.91 201 ILE A CA 1
ATOM 1610 C C . ILE A 1 201 ? 12.089 -15.779 15.970 1.00 43.91 201 ILE A C 1
ATOM 1612 O O . ILE A 1 201 ? 11.862 -14.860 16.764 1.00 43.91 201 ILE A O 1
ATOM 1616 N N . GLU A 1 202 ? 13.308 -16.177 15.622 1.00 40.59 202 GLU A N 1
ATOM 1617 C CA . GLU A 1 202 ? 14.524 -15.532 16.097 1.00 40.59 202 GLU A CA 1
ATOM 1618 C C . GLU A 1 202 ? 14.487 -14.023 15.773 1.00 40.59 202 GLU A C 1
ATOM 1620 O O . GLU A 1 202 ? 13.953 -13.627 14.729 1.00 40.59 202 GLU A O 1
ATOM 1625 N N . PRO A 1 203 ? 15.035 -13.151 16.639 1.00 46.62 203 PRO A N 1
ATOM 1626 C CA . PRO A 1 203 ? 14.963 -11.696 16.473 1.00 46.62 203 PRO A CA 1
ATOM 1627 C C . PRO A 1 203 ? 15.390 -11.207 15.079 1.00 46.62 203 PRO A C 1
ATOM 1629 O O . PRO A 1 203 ? 14.747 -10.316 14.522 1.00 46.62 203 PRO A O 1
ATOM 1632 N N . ASP A 1 204 ? 16.400 -11.846 14.486 1.00 42.31 204 ASP A N 1
ATOM 1633 C CA . ASP A 1 204 ? 16.943 -11.515 13.163 1.00 42.31 204 ASP A CA 1
ATOM 1634 C C . ASP A 1 204 ? 15.969 -11.852 12.015 1.00 42.31 204 ASP A C 1
ATOM 1636 O O . ASP A 1 204 ? 15.857 -11.109 11.037 1.00 42.31 204 ASP A O 1
ATOM 1640 N N . GLU A 1 205 ? 15.205 -12.940 12.139 1.00 43.28 205 GLU A N 1
ATOM 1641 C CA . GLU A 1 205 ? 14.175 -13.331 11.169 1.00 43.28 205 GLU A CA 1
ATOM 1642 C C . GLU A 1 205 ? 12.938 -12.430 11.279 1.00 43.28 205 GLU A C 1
ATOM 1644 O O . GLU A 1 205 ? 12.332 -12.068 10.270 1.00 43.28 205 GLU A O 1
ATOM 1649 N N . LEU A 1 206 ? 12.587 -11.995 12.493 1.00 47.28 206 LEU A N 1
ATOM 1650 C CA . LEU A 1 206 ? 11.509 -11.032 12.713 1.00 47.28 206 LEU A CA 1
ATOM 1651 C C . LEU A 1 206 ? 11.867 -9.649 12.152 1.00 47.28 206 LEU A C 1
ATOM 1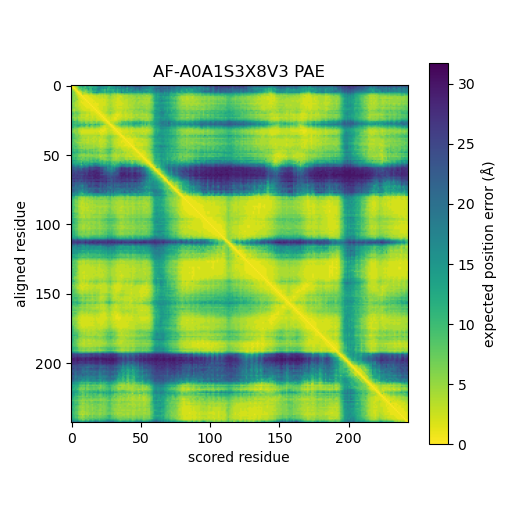653 O O . LEU A 1 206 ? 10.995 -8.974 11.598 1.00 47.28 206 LEU A O 1
ATOM 1657 N N . GLU A 1 207 ? 13.128 -9.225 12.261 1.00 47.59 207 GLU A N 1
ATOM 1658 C CA . GLU A 1 207 ? 13.617 -8.012 11.601 1.00 47.59 207 GLU A CA 1
ATOM 1659 C C . GLU A 1 207 ? 13.615 -8.153 10.079 1.00 47.59 207 GLU A C 1
ATOM 1661 O O . GLU A 1 207 ? 13.149 -7.235 9.406 1.00 47.59 207 GLU A O 1
ATOM 1666 N N . ALA A 1 208 ? 14.024 -9.299 9.527 1.00 46.50 208 ALA A N 1
ATOM 1667 C CA . ALA A 1 208 ? 13.961 -9.561 8.090 1.00 46.50 208 ALA A CA 1
ATOM 1668 C C . ALA A 1 208 ? 12.517 -9.566 7.556 1.00 46.50 208 ALA A C 1
ATOM 1670 O O . ALA A 1 208 ? 12.250 -8.949 6.526 1.00 46.50 208 ALA A O 1
ATOM 1671 N N . ILE A 1 209 ? 11.563 -10.162 8.284 1.00 51.25 209 ILE A N 1
ATOM 1672 C CA . ILE A 1 209 ? 10.128 -10.151 7.947 1.00 51.25 209 ILE A CA 1
ATOM 1673 C C . ILE A 1 209 ? 9.553 -8.736 8.055 1.00 51.25 209 ILE A C 1
ATOM 1675 O O . ILE A 1 209 ? 8.804 -8.315 7.176 1.00 51.25 209 ILE A O 1
ATOM 1679 N N . LYS A 1 210 ? 9.914 -7.968 9.092 1.00 56.28 210 LYS A N 1
ATOM 1680 C CA . LYS A 1 210 ? 9.526 -6.552 9.222 1.00 56.28 210 LYS A CA 1
ATOM 1681 C C . LYS A 1 210 ? 10.137 -5.713 8.101 1.00 56.28 210 LYS A C 1
ATOM 1683 O O . LYS A 1 210 ? 9.474 -4.818 7.581 1.00 56.28 210 LYS A O 1
ATOM 1688 N N . GLU A 1 211 ? 11.371 -5.999 7.695 1.00 54.88 211 GLU A N 1
ATOM 1689 C CA . GLU A 1 211 ? 12.033 -5.311 6.592 1.00 54.88 211 GLU A CA 1
ATOM 1690 C C . GLU A 1 211 ? 11.388 -5.670 5.245 1.00 54.88 211 GLU A C 1
ATOM 1692 O O . GLU A 1 211 ? 11.095 -4.771 4.463 1.00 54.88 211 GLU A O 1
ATOM 1697 N N . ASP A 1 212 ? 11.077 -6.942 4.989 1.00 54.19 212 ASP A N 1
ATOM 1698 C CA . ASP A 1 212 ? 10.399 -7.409 3.772 1.00 54.19 212 ASP A CA 1
ATOM 1699 C C . ASP A 1 212 ? 8.952 -6.928 3.674 1.00 54.19 212 ASP A C 1
ATOM 1701 O O . ASP A 1 212 ? 8.528 -6.429 2.624 1.00 54.19 212 ASP A O 1
ATOM 1705 N N . GLN A 1 213 ? 8.209 -6.967 4.781 1.00 57.41 213 GLN A N 1
ATOM 1706 C CA . GLN A 1 213 ? 6.880 -6.368 4.864 1.00 57.41 213 GLN A CA 1
ATOM 1707 C C . GLN A 1 213 ? 6.942 -4.851 4.676 1.00 57.41 213 GLN A C 1
ATOM 1709 O O . GLN A 1 213 ? 6.065 -4.311 4.012 1.00 57.41 213 GLN A O 1
ATOM 1714 N N . ASN A 1 214 ? 7.986 -4.157 5.148 1.00 60.72 214 ASN A N 1
ATOM 1715 C CA . ASN A 1 214 ? 8.163 -2.722 4.886 1.00 60.72 214 ASN A CA 1
ATOM 1716 C C . ASN A 1 214 ? 8.333 -2.411 3.390 1.00 60.72 214 ASN A C 1
ATOM 1718 O O . ASN A 1 214 ? 7.934 -1.334 2.946 1.00 60.72 214 ASN A O 1
ATOM 1722 N N . PHE A 1 215 ? 8.891 -3.330 2.591 1.00 62.91 215 PHE A N 1
ATOM 1723 C CA . PHE A 1 215 ? 8.968 -3.146 1.138 1.00 62.91 215 PHE A CA 1
ATOM 1724 C C . PHE A 1 215 ? 7.688 -3.557 0.396 1.00 62.91 215 PHE A C 1
ATOM 1726 O O . PHE A 1 215 ? 7.443 -3.077 -0.711 1.00 62.91 215 PHE A O 1
ATOM 1733 N N . CYS A 1 216 ? 6.840 -4.372 1.021 1.00 69.06 216 CYS A N 1
ATOM 1734 C CA . CYS A 1 216 ? 5.535 -4.772 0.485 1.00 69.06 216 CYS A CA 1
ATOM 1735 C C . CYS A 1 216 ? 4.360 -3.984 1.094 1.00 69.06 216 CYS A C 1
ATOM 1737 O O . CYS A 1 216 ? 3.204 -4.238 0.762 1.00 69.06 216 CYS A O 1
ATOM 1739 N N . TYR A 1 217 ? 4.660 -3.023 1.971 1.00 78.94 217 TYR A N 1
ATOM 1740 C CA . TYR A 1 217 ? 3.742 -2.075 2.591 1.00 78.94 217 TYR A CA 1
ATOM 1741 C C . TYR A 1 217 ? 4.301 -0.657 2.432 1.00 78.94 217 TYR A C 1
ATOM 1743 O O . TYR A 1 217 ? 5.000 -0.132 3.298 1.00 78.94 217 TYR A O 1
ATOM 1751 N N . MET A 1 218 ? 3.988 -0.011 1.306 1.00 77.25 218 MET A N 1
ATOM 1752 C CA . MET A 1 218 ? 4.496 1.333 0.988 1.00 77.25 218 MET A CA 1
ATOM 1753 C C . MET A 1 218 ? 3.389 2.358 0.694 1.00 77.25 218 MET A C 1
ATOM 1755 O O . MET A 1 218 ? 3.446 3.044 -0.332 1.00 77.25 218 MET A O 1
ATOM 1759 N N . PRO A 1 219 ? 2.382 2.540 1.567 1.00 78.69 219 PRO A N 1
ATOM 1760 C CA . PRO A 1 219 ? 1.291 3.482 1.293 1.00 78.69 219 PRO A CA 1
ATOM 1761 C C . PRO A 1 219 ? 1.763 4.940 1.181 1.00 78.69 219 PRO A C 1
ATOM 1763 O O . PRO A 1 219 ? 1.135 5.758 0.514 1.00 78.69 219 PRO A O 1
ATOM 1766 N N . PHE A 1 220 ? 2.904 5.257 1.796 1.00 78.81 220 PHE A N 1
ATOM 1767 C CA . PHE A 1 220 ? 3.542 6.570 1.750 1.00 78.81 220 PHE A CA 1
ATOM 1768 C C . PHE A 1 220 ? 4.805 6.588 0.872 1.00 78.81 220 PHE A C 1
ATOM 1770 O O . PHE A 1 220 ? 5.589 7.536 0.935 1.00 78.81 220 PHE A O 1
ATOM 1777 N N . GLY A 1 221 ? 5.020 5.554 0.053 1.00 75.19 221 GLY A N 1
ATOM 1778 C CA . GLY A 1 221 ? 6.295 5.317 -0.622 1.00 75.19 221 GLY A CA 1
ATOM 1779 C C . GLY A 1 221 ? 7.410 4.945 0.360 1.00 75.19 221 GLY A C 1
ATOM 1780 O O . GLY A 1 221 ? 7.150 4.550 1.494 1.00 75.19 221 GLY A O 1
ATOM 1781 N N . GLY A 1 222 ? 8.664 5.091 -0.070 1.00 71.12 222 GLY A N 1
ATOM 1782 C CA . GLY A 1 222 ? 9.830 4.751 0.743 1.00 71.12 222 GLY A CA 1
ATOM 1783 C C . GLY A 1 222 ? 11.076 5.562 0.389 1.00 71.12 222 GLY A C 1
ATOM 1784 O O . GLY A 1 222 ? 11.135 6.228 -0.651 1.00 71.12 222 GLY A O 1
ATOM 1785 N N . ARG A 1 223 ? 12.071 5.493 1.284 1.00 77.50 223 ARG A N 1
ATOM 1786 C CA . ARG A 1 223 ? 13.416 6.084 1.142 1.00 77.50 223 ARG A CA 1
ATOM 1787 C C . ARG A 1 223 ? 13.385 7.571 0.756 1.00 77.50 223 ARG A C 1
ATOM 1789 O O . ARG A 1 223 ? 12.594 8.332 1.310 1.00 77.50 223 ARG A O 1
ATOM 1796 N N . ARG A 1 224 ? 14.246 8.019 -0.170 1.00 73.88 224 ARG A N 1
ATOM 1797 C CA . ARG A 1 224 ? 14.459 9.444 -0.503 1.00 73.88 224 ARG A CA 1
ATOM 1798 C C . ARG A 1 224 ? 13.222 10.145 -1.069 1.00 73.88 224 ARG A C 1
ATOM 1800 O O . ARG A 1 224 ? 13.201 11.370 -1.166 1.00 73.88 224 ARG A O 1
ATOM 1807 N N . ARG A 1 225 ? 12.203 9.384 -1.477 1.00 80.06 225 ARG A N 1
ATOM 1808 C CA . ARG A 1 225 ? 10.931 9.885 -2.020 1.00 80.06 225 ARG A CA 1
ATOM 1809 C C . ARG A 1 225 ? 9.723 9.468 -1.179 1.00 80.06 225 ARG A C 1
ATOM 1811 O O . ARG A 1 225 ? 8.604 9.502 -1.695 1.00 80.06 225 ARG A O 1
ATOM 1818 N N . GLY A 1 226 ? 9.946 9.091 0.081 1.00 77.25 226 GLY A N 1
ATOM 1819 C CA . GLY A 1 226 ? 8.882 8.894 1.059 1.00 77.25 226 GLY A CA 1
ATOM 1820 C C . GLY A 1 226 ? 8.068 10.174 1.257 1.00 77.25 226 GLY A C 1
ATOM 1821 O O . GLY A 1 226 ? 8.579 11.286 1.105 1.00 77.25 226 GLY A O 1
ATOM 1822 N N . CYS A 1 227 ? 6.780 10.019 1.548 1.00 80.81 227 CYS A N 1
ATOM 1823 C CA . CYS A 1 227 ? 5.878 11.141 1.750 1.00 80.81 227 CYS A CA 1
ATOM 1824 C C . CYS A 1 227 ? 6.312 11.954 2.983 1.00 80.81 227 CYS A C 1
ATOM 1826 O O . CYS A 1 227 ? 6.253 11.430 4.097 1.00 80.81 227 CYS A O 1
ATOM 1828 N N . PRO A 1 228 ? 6.666 13.245 2.836 1.00 81.25 228 PRO A N 1
ATOM 1829 C CA . PRO A 1 228 ? 6.993 14.085 3.989 1.00 81.25 228 PRO A CA 1
ATOM 1830 C C . PRO A 1 228 ? 5.772 14.333 4.891 1.00 81.25 228 PRO A C 1
ATOM 1832 O O . PRO A 1 228 ? 5.921 14.674 6.057 1.00 81.25 228 PRO A O 1
ATOM 1835 N N . GLY A 1 229 ? 4.556 14.148 4.364 1.00 81.06 229 GLY A N 1
ATOM 1836 C CA . GLY A 1 229 ? 3.300 14.299 5.096 1.00 81.06 229 GLY A CA 1
ATOM 1837 C C . GLY A 1 229 ? 2.788 13.026 5.772 1.00 81.06 229 GLY A C 1
ATOM 1838 O O . GLY A 1 229 ? 1.677 13.062 6.286 1.00 81.06 229 GLY A O 1
ATOM 1839 N N . ALA A 1 230 ? 3.537 11.914 5.772 1.00 82.62 230 ALA A N 1
ATOM 1840 C CA . ALA A 1 230 ? 3.055 10.627 6.290 1.00 82.62 230 ALA A CA 1
ATOM 1841 C C . ALA A 1 230 ? 2.573 10.709 7.750 1.00 82.62 230 ALA A C 1
ATOM 1843 O O . ALA A 1 230 ? 1.479 10.246 8.064 1.00 82.62 230 ALA A O 1
ATOM 1844 N N . GLY A 1 231 ? 3.353 11.360 8.623 1.00 81.81 231 GLY A N 1
ATOM 1845 C CA . GLY A 1 231 ? 2.986 11.539 10.031 1.00 81.81 231 GLY A CA 1
ATOM 1846 C C . GLY A 1 231 ? 1.717 12.375 10.210 1.00 81.81 231 GLY A C 1
ATOM 1847 O O . GLY A 1 231 ? 0.823 11.985 10.956 1.00 81.81 231 GLY A O 1
ATOM 1848 N N . LEU A 1 232 ? 1.596 13.481 9.466 1.00 84.75 232 LEU A N 1
ATOM 1849 C CA . LEU A 1 232 ? 0.406 14.334 9.507 1.00 84.75 232 LEU A CA 1
ATOM 1850 C C . LEU A 1 232 ? -0.832 13.603 8.969 1.00 84.75 232 LEU A C 1
ATOM 1852 O O . LEU A 1 232 ? -1.892 13.677 9.578 1.00 84.75 232 LEU A O 1
ATOM 1856 N N . ALA A 1 233 ? -0.704 12.881 7.853 1.00 83.94 233 ALA A N 1
ATOM 1857 C CA . ALA A 1 233 ? -1.802 12.118 7.266 1.00 83.94 233 ALA A CA 1
ATOM 1858 C C . ALA A 1 233 ? -2.305 11.028 8.223 1.00 83.94 233 ALA A C 1
ATOM 1860 O O . ALA A 1 233 ? -3.510 10.910 8.430 1.00 83.94 233 ALA A O 1
ATOM 1861 N N . ALA A 1 234 ? -1.392 10.281 8.851 1.00 85.06 234 ALA A N 1
ATOM 1862 C CA . ALA A 1 234 ? -1.747 9.291 9.861 1.00 85.06 234 ALA A CA 1
ATOM 1863 C C . ALA A 1 234 ? -2.447 9.940 11.066 1.00 85.06 234 ALA A C 1
ATOM 1865 O O . ALA A 1 234 ? -3.486 9.453 11.496 1.00 85.06 234 ALA A O 1
ATOM 1866 N N . ALA A 1 235 ? -1.934 11.067 11.570 1.00 85.81 235 ALA A N 1
ATOM 1867 C CA . ALA A 1 235 ? -2.547 11.785 12.687 1.00 85.81 235 ALA A CA 1
ATOM 1868 C C . ALA A 1 235 ? -3.969 12.272 12.366 1.00 85.81 235 ALA A C 1
ATOM 1870 O O . ALA A 1 235 ? -4.866 12.109 13.190 1.00 85.81 235 ALA A O 1
ATOM 1871 N N . VAL A 1 236 ? -4.192 12.821 11.165 1.00 88.88 236 VAL A N 1
ATOM 1872 C CA . VAL A 1 236 ? -5.526 13.243 10.709 1.00 88.88 236 VAL A CA 1
ATOM 1873 C C . VAL A 1 236 ? -6.467 12.043 10.620 1.00 88.88 236 VAL A C 1
ATOM 1875 O O . VAL A 1 236 ? -7.548 12.094 11.193 1.00 88.88 236 VAL A O 1
ATOM 1878 N N . LEU A 1 237 ? -6.051 10.945 9.977 1.00 88.56 237 LEU A N 1
ATOM 1879 C CA . LEU A 1 237 ? -6.879 9.740 9.852 1.00 88.56 237 LEU A CA 1
ATOM 1880 C C . LEU A 1 237 ? -7.257 9.157 11.216 1.00 88.56 237 LEU A C 1
ATOM 1882 O O . LEU A 1 237 ? -8.427 8.872 11.453 1.00 88.56 237 LEU A O 1
ATOM 1886 N N . HIS A 1 238 ? -6.290 9.015 12.124 1.00 89.62 238 HIS A N 1
ATOM 1887 C CA . HIS A 1 238 ? -6.555 8.502 13.465 1.00 89.62 238 HIS A CA 1
ATOM 1888 C C . HIS A 1 238 ? -7.504 9.418 14.243 1.00 89.62 238 HIS A C 1
ATOM 1890 O O . HIS A 1 238 ? -8.475 8.933 14.813 1.00 89.62 238 HIS A O 1
ATOM 1896 N N . ARG A 1 239 ? -7.266 10.738 14.236 1.00 88.56 239 ARG A N 1
ATOM 1897 C CA . ARG A 1 239 ? -8.128 11.702 14.936 1.00 88.56 239 ARG A CA 1
ATOM 1898 C C . ARG A 1 239 ? -9.554 11.682 14.396 1.00 88.56 239 ARG A C 1
ATOM 1900 O O . ARG A 1 239 ? -10.486 11.635 15.186 1.00 88.56 239 ARG A O 1
ATOM 1907 N N . THR A 1 240 ? -9.731 11.693 13.077 1.00 89.50 240 THR A N 1
ATOM 1908 C CA . THR A 1 240 ? -11.065 11.732 12.463 1.00 89.50 240 THR A CA 1
ATOM 1909 C C . THR A 1 240 ? -11.859 10.445 12.681 1.00 89.50 240 THR A C 1
ATOM 1911 O O . THR A 1 240 ? -13.076 10.507 12.746 1.00 89.50 240 THR A O 1
ATOM 1914 N N . LEU A 1 241 ? -11.202 9.289 12.809 1.00 88.44 241 LEU A N 1
ATOM 1915 C CA . LEU A 1 241 ? -11.880 8.010 13.061 1.00 88.44 241 LEU A CA 1
ATOM 1916 C C . LEU A 1 241 ? -12.278 7.789 14.529 1.00 88.44 241 LEU A C 1
ATOM 1918 O O . LEU A 1 241 ? -13.076 6.895 14.800 1.00 88.44 241 LEU A O 1
ATOM 1922 N N . VAL A 1 242 ? -11.690 8.536 15.467 1.00 86.50 242 VAL A N 1
ATOM 1923 C CA . VAL A 1 242 ? -11.971 8.415 16.912 1.00 86.50 242 VAL A CA 1
ATOM 1924 C C . VAL A 1 242 ? -13.044 9.399 17.383 1.00 86.50 242 VAL A C 1
ATOM 1926 O O . VAL A 1 242 ? -13.650 9.171 18.427 1.00 86.50 242 VAL A O 1
ATOM 1929 N N . GLN A 1 243 ? -13.252 10.488 16.641 1.00 77.06 243 GLN A N 1
ATOM 1930 C CA . GLN A 1 243 ? -14.291 11.490 16.906 1.00 77.06 243 GLN A CA 1
ATOM 1931 C C . GLN A 1 243 ? -15.686 10.968 16.564 1.00 77.06 243 GLN A C 1
ATOM 1933 O O . GLN A 1 243 ? -16.613 11.314 17.328 1.00 77.06 243 GLN A O 1
#

Nearest PDB structures (foldseek):
  6bdh-assembly1_A-2  TM=9.074E-01  e=1.027E-12  Homo sapiens
  4d78-assembly1_A  TM=8.861E-01  e=2.893E-12  Homo sapiens
  8sbi-assembly1_A  TM=9.125E-01  e=4.868E-10  Homo sapiens
  4uhi-assembly1_C  TM=9.013E-01  e=4.133E-10  Homo sapiens
  8ss0-assembly2_B  TM=9.120E-01  e=4.868E-10  Homo sapiens

Secondary structure (DSSP, 8-state):
-TT--S-HHHHHHHHHHHH-SEEEEEETTEEEEEE--HHHHHHHHHTSTTTT-BPPP-S-GGGTT----HHHHHHHHHHHHHHHHHHHHHHHHHH-HHHHHHHHHHHHHHT-SSS-PPPHHHHHT-HHHHHHHHHHHHHS-SS-EEEEE-SS-EEETTEEE-TT-EEEEEHHHHTT-TTT-TTTTS--GGGGT-SSSS----HHHHHHHHHHHHHH--TT--GGGS-TTHHHHHHHHHHHHH-

Radius of gyration: 19.92 Å; Cα contacts (8 Å, |Δi|>4): 293; chains: 1; bounding box: 41×46×58 Å

Mean predicted aligned error: 9.57 Å

InterPro domains:
  IPR001128 Cytochrome P450 [PF00067] (76-237)
  IPR001128 Cytochrome P450 [PR00385] (77-94)
  IPR001128 Cytochrome P450 [PR00385] (131-142)
  IPR001128 Cytochrome P450 [PR00385] (218-227)
  IPR001128 Cytochrome P450 [PR00385] (227-238)
  IPR002403 Cytochrome P450, E-class, group IV [PR00465] (126-142)
  IPR002403 Cytochrome P450, E-class, group IV [PR00465] (175-193)
  IPR002403 Cytochrome P450, E-class, group IV [PR00465] (211-227)
  IPR002403 Cytochrome P450, E-class, group IV [PR00465] (227-243)
  IPR036396 Cytochrome P450 superfamily [G3DSA:1.10.630.10] (1-73)
  IPR036396 Cytochrome P450 superfamily [G3DSA:1.10.630.10] (74-243)
  IPR036396 Cytochrome P450 superfamily [SSF48264] (4-63)
  IPR036396 Cytochrome P450 superfamily [SSF48264] (76-241)